Protein AF-A0A2K3MGC7-F1 (afdb_monomer_lite)

pLDDT: mean 85.52, std 10.88, range [39.78, 96.25]

InterPro domains:
  IPR005379 Factor of DNA methylation 1-5/IDN2 , domain XH [PF03469] (112-221)
  IPR045177 Factor of DNA methylation 1-5/IDN2 [PTHR21596] (3-221)

Sequence (221 aa):
MLQKAKEKLHKKIHDLERGLDAKQALELEIEQLRGALQVMNHIGDTDLEEKKKLEAIKMDLKEKEEELKDVEDLQQTLVVQERKTNDELQDARKTLTSWIGLPKGNAIIAVKRMGDIDIKPFEEAAERKLSDDVNMKAATKRKLSYEVKLKAIEWCSQWEEHLKDPSWHPFKIVIDKEGNSKEILDEGDEKLKSLKEELGDEVHDAVATALKEMNEYNPSG

Organism: Trifolium pratense (NCBI:txid57577)

Secondary structure (DSSP, 8-state):
-HHHHHHHHHHHHHHHHHHHHHHHHHHHHHHHHHHHHHHHHH--S--HHHHHHHHHHHHHHHHHHHHHHHHHHHHHHHHHHHHHHHHHHHHHHHHHHHHHTSPP-S-SS----TTPPPSHHHHHHHHHHHHTT----HHHHHHHHHHHHHHHHHHHHHHHHHHH-TT---EEEEE-TTS-EEEEE-TT-HHHHHHHHHH-HHHHHHHHHHHHHHHHT-TT-

Radius of gyration: 34.02 Å; chains: 1; bounding box: 74×41×97 Å

Structure (mmCIF, N/CA/C/O backbone):
data_AF-A0A2K3MGC7-F1
#
_entry.id   AF-A0A2K3MGC7-F1
#
loop_
_atom_site.group_PDB
_atom_site.id
_atom_site.type_symbol
_atom_site.label_atom_id
_atom_site.label_alt_id
_atom_site.label_comp_id
_atom_site.label_asym_id
_atom_site.label_entity_id
_atom_site.label_seq_id
_atom_site.pdbx_PDB_ins_code
_atom_site.Cartn_x
_atom_site.Cartn_y
_atom_site.Cartn_z
_atom_site.occupancy
_atom_site.B_iso_or_equiv
_atom_site.auth_seq_id
_atom_site.auth_comp_id
_atom_site.auth_asym_id
_atom_site.auth_atom_id
_atom_site.pdbx_PDB_model_num
ATOM 1 N N . MET A 1 1 ? -11.726 1.832 -13.887 1.00 57.31 1 MET A N 1
ATOM 2 C CA . MET A 1 1 ? -10.550 2.734 -13.984 1.00 57.31 1 MET A CA 1
ATOM 3 C C . MET A 1 1 ? -9.229 1.993 -13.783 1.00 57.31 1 MET A C 1
ATOM 5 O O . MET A 1 1 ? -8.340 2.186 -14.600 1.00 57.31 1 MET A O 1
ATOM 9 N N . LEU A 1 2 ? -9.124 1.095 -12.795 1.00 66.50 2 LEU A N 1
ATOM 10 C CA . LEU A 1 2 ? -7.938 0.254 -12.545 1.00 66.50 2 LEU A CA 1
ATOM 11 C C . LEU A 1 2 ? -7.447 -0.549 -13.765 1.00 66.50 2 LEU A C 1
ATOM 13 O O . LEU A 1 2 ? -6.264 -0.495 -14.083 1.00 66.50 2 LEU A O 1
ATOM 17 N N . GLN A 1 3 ? -8.347 -1.203 -14.508 1.00 68.94 3 GLN A N 1
ATOM 18 C CA . GLN A 1 3 ? -7.966 -2.014 -15.676 1.00 68.94 3 GLN A CA 1
ATOM 19 C C . GLN A 1 3 ? -7.263 -1.199 -16.777 1.00 68.94 3 GLN A C 1
ATOM 21 O O . GLN A 1 3 ? -6.205 -1.586 -17.263 1.00 68.94 3 GLN A O 1
ATOM 26 N N . LYS A 1 4 ? -7.790 -0.007 -17.094 1.00 81.88 4 LYS A N 1
ATOM 27 C CA . LYS A 1 4 ? -7.187 0.908 -18.079 1.00 81.88 4 LYS A CA 1
ATOM 28 C C . LYS A 1 4 ? -5.817 1.433 -17.631 1.00 81.88 4 LYS A C 1
ATOM 30 O O . LYS A 1 4 ? -4.937 1.642 -18.460 1.00 81.88 4 LYS A O 1
ATOM 35 N N . ALA A 1 5 ? -5.630 1.666 -16.330 1.00 81.31 5 ALA A N 1
ATOM 36 C CA . ALA A 1 5 ? -4.340 2.086 -15.785 1.00 81.31 5 ALA A CA 1
ATOM 37 C C . ALA A 1 5 ? -3.301 0.953 -15.858 1.00 81.31 5 ALA A C 1
ATOM 39 O O . ALA A 1 5 ? -2.167 1.195 -16.268 1.00 81.31 5 ALA A O 1
ATOM 40 N N . LYS A 1 6 ? -3.709 -0.284 -15.544 1.00 82.62 6 LYS A N 1
ATOM 41 C CA . LYS A 1 6 ? -2.872 -1.487 -15.650 1.00 82.62 6 LYS A CA 1
ATOM 42 C C . LYS A 1 6 ? -2.398 -1.730 -17.085 1.00 82.62 6 LYS A C 1
ATOM 44 O O . LYS A 1 6 ? -1.209 -1.909 -17.316 1.00 82.62 6 LYS A O 1
ATOM 49 N N . GLU A 1 7 ? -3.304 -1.650 -18.057 1.00 89.94 7 GLU A N 1
ATOM 50 C CA . GLU A 1 7 ? -2.970 -1.774 -19.484 1.00 89.94 7 GLU A CA 1
ATOM 51 C C . GLU A 1 7 ? -1.973 -0.701 -19.944 1.00 89.94 7 GLU A C 1
ATOM 53 O O . GLU A 1 7 ? -1.023 -0.999 -20.668 1.00 89.94 7 GLU A O 1
ATOM 58 N N . LYS A 1 8 ? -2.140 0.546 -19.481 1.00 93.44 8 LYS A N 1
ATOM 59 C CA . LYS A 1 8 ? -1.212 1.642 -19.793 1.00 93.44 8 LYS A CA 1
ATOM 60 C C . LYS A 1 8 ? 0.191 1.388 -19.231 1.00 93.44 8 LYS A C 1
ATOM 62 O O . LYS A 1 8 ? 1.171 1.699 -19.904 1.00 93.44 8 LYS A O 1
ATOM 67 N N . LEU A 1 9 ? 0.287 0.829 -18.023 1.00 88.12 9 LEU A N 1
ATOM 68 C CA . LEU A 1 9 ? 1.564 0.454 -17.412 1.00 88.12 9 LEU A CA 1
ATOM 69 C C . LEU A 1 9 ? 2.233 -0.692 -18.167 1.00 88.12 9 LEU A C 1
ATOM 71 O O . LEU A 1 9 ? 3.403 -0.568 -18.503 1.00 88.12 9 LEU A O 1
ATOM 75 N N . HIS A 1 10 ? 1.496 -1.751 -18.512 1.00 88.56 10 HIS A N 1
ATOM 76 C CA . HIS A 1 10 ? 2.042 -2.857 -19.304 1.00 88.56 10 HIS A CA 1
ATOM 77 C C . HIS A 1 10 ? 2.575 -2.393 -20.658 1.00 88.56 10 HIS A C 1
ATOM 79 O O . HIS A 1 10 ? 3.670 -2.782 -21.051 1.00 88.56 10 HIS A O 1
ATOM 85 N N . LYS A 1 11 ? 1.842 -1.513 -21.351 1.00 94.19 11 LYS A N 1
ATOM 86 C CA . LYS A 1 11 ? 2.328 -0.931 -22.604 1.00 94.19 11 LYS A CA 1
ATOM 87 C C . LYS A 1 11 ? 3.645 -0.180 -22.394 1.00 94.19 11 LYS A C 1
ATOM 89 O O . LYS A 1 11 ? 4.574 -0.355 -23.169 1.00 94.19 11 LYS A O 1
ATOM 94 N N . LYS A 1 12 ? 3.737 0.608 -21.319 1.00 91.88 12 LYS A N 1
ATOM 95 C CA . LYS A 1 12 ? 4.952 1.357 -20.990 1.00 91.88 12 LYS A CA 1
ATOM 96 C C . LYS A 1 12 ? 6.124 0.443 -20.618 1.00 91.88 12 LYS A C 1
ATOM 98 O O . LYS A 1 12 ? 7.239 0.749 -21.009 1.00 91.88 12 LYS A O 1
ATOM 103 N N . ILE A 1 13 ? 5.878 -0.665 -19.916 1.00 89.19 13 ILE A N 1
ATOM 104 C CA . ILE A 1 13 ? 6.893 -1.695 -19.637 1.00 89.19 13 ILE A CA 1
ATOM 105 C C . ILE A 1 13 ? 7.423 -2.263 -20.951 1.00 89.19 13 ILE A C 1
ATOM 107 O O . ILE A 1 13 ? 8.626 -2.253 -21.171 1.00 89.19 13 ILE A O 1
ATOM 111 N N . HIS A 1 14 ? 6.528 -2.655 -21.855 1.00 92.62 14 HIS A N 1
ATOM 112 C CA . HIS A 1 14 ? 6.933 -3.227 -23.132 1.00 92.62 14 HIS A CA 1
ATOM 113 C C . HIS A 1 14 ? 7.720 -2.239 -24.014 1.00 92.62 14 HIS A C 1
ATOM 115 O O . HIS A 1 14 ? 8.691 -2.611 -24.671 1.00 92.62 14 HIS A O 1
ATOM 121 N N . ASP A 1 15 ? 7.332 -0.961 -24.014 1.00 91.38 15 ASP A N 1
ATOM 122 C CA . ASP A 1 15 ? 8.072 0.082 -24.730 1.00 91.38 15 ASP A CA 1
ATOM 123 C C . ASP A 1 15 ? 9.473 0.310 -24.118 1.00 91.38 15 ASP A C 1
ATOM 125 O O . ASP A 1 15 ? 10.430 0.548 -24.854 1.00 91.38 15 ASP A O 1
ATOM 129 N N . LEU A 1 16 ? 9.613 0.199 -22.790 1.00 86.50 16 LEU A N 1
ATOM 130 C CA . LEU A 1 16 ? 10.903 0.293 -22.096 1.00 86.50 16 LEU A CA 1
ATOM 131 C C . LEU A 1 16 ? 11.804 -0.916 -22.371 1.00 86.50 16 LEU A C 1
ATOM 133 O O . LEU A 1 16 ? 12.994 -0.725 -22.600 1.00 86.50 16 LEU A O 1
ATOM 137 N N . GLU A 1 17 ? 11.250 -2.130 -22.389 1.00 89.31 17 GLU A N 1
ATOM 138 C CA . GLU A 1 17 ? 11.975 -3.354 -22.769 1.00 89.31 17 GLU A CA 1
ATOM 139 C C . GLU A 1 17 ? 12.565 -3.218 -24.176 1.00 89.31 17 GLU A C 1
ATOM 141 O O . GLU A 1 17 ? 13.760 -3.413 -24.368 1.00 89.31 17 GLU A O 1
ATOM 146 N N . ARG A 1 18 ? 11.764 -2.751 -25.143 1.00 92.38 18 ARG A N 1
ATOM 147 C CA . ARG A 1 18 ? 12.247 -2.502 -26.510 1.00 92.38 18 ARG A CA 1
ATOM 148 C C . ARG A 1 18 ? 13.361 -1.451 -26.559 1.00 92.38 18 ARG A C 1
ATOM 150 O O . ARG A 1 18 ? 14.280 -1.565 -27.364 1.00 92.38 18 ARG A O 1
ATOM 157 N N . GLY A 1 19 ? 13.268 -0.410 -25.730 1.00 88.31 19 GLY A N 1
ATOM 158 C CA . GLY A 1 19 ? 14.316 0.604 -25.610 1.00 88.31 19 GLY A CA 1
ATOM 159 C C . GLY A 1 19 ? 15.616 0.044 -25.028 1.00 88.31 19 GLY A C 1
ATOM 160 O O . GLY A 1 19 ? 16.696 0.412 -25.485 1.00 88.31 19 GLY A O 1
ATOM 161 N N . LEU A 1 20 ? 15.518 -0.876 -24.064 1.00 88.38 20 LEU A N 1
ATOM 162 C CA . LEU A 1 20 ? 16.672 -1.572 -23.496 1.00 88.38 20 LEU A CA 1
ATOM 163 C C . LEU A 1 20 ? 17.359 -2.453 -24.544 1.00 88.38 20 LEU A C 1
ATOM 165 O O . LEU A 1 20 ? 18.578 -2.376 -24.685 1.00 88.38 20 LEU A O 1
ATOM 169 N N . ASP A 1 21 ? 16.584 -3.219 -25.313 1.00 92.75 21 ASP A N 1
ATOM 170 C CA . ASP A 1 21 ? 17.112 -4.048 -26.403 1.00 92.75 21 ASP A CA 1
ATOM 171 C C . ASP A 1 21 ? 17.848 -3.189 -27.447 1.00 92.75 21 ASP A C 1
ATOM 173 O O . ASP A 1 21 ? 18.928 -3.549 -27.916 1.00 92.75 21 ASP A O 1
ATOM 177 N N . ALA A 1 22 ? 17.296 -2.016 -27.784 1.00 91.44 22 ALA A N 1
ATOM 178 C CA . ALA A 1 22 ? 17.926 -1.075 -28.708 1.00 91.44 22 ALA A CA 1
ATOM 179 C C . ALA A 1 22 ? 19.251 -0.512 -28.162 1.00 91.44 22 ALA A C 1
ATOM 181 O O . ALA A 1 22 ? 20.226 -0.428 -28.907 1.00 91.44 22 ALA A O 1
ATOM 182 N N . LYS A 1 23 ? 19.314 -0.178 -26.864 1.00 89.31 23 LYS A N 1
ATOM 183 C CA . LYS A 1 23 ? 20.561 0.251 -26.209 1.00 89.31 23 LYS A CA 1
ATOM 184 C C . LYS A 1 23 ? 21.625 -0.850 -26.272 1.00 89.31 23 LYS A C 1
ATOM 186 O O . LYS A 1 23 ? 22.758 -0.577 -26.652 1.00 89.31 23 LYS A O 1
ATOM 191 N N . GLN A 1 24 ? 21.257 -2.091 -25.954 1.00 91.56 24 GLN A N 1
ATOM 192 C CA . GLN A 1 24 ? 22.177 -3.233 -26.011 1.00 91.56 24 GLN A CA 1
ATOM 193 C C . GLN A 1 24 ? 22.689 -3.493 -27.435 1.00 91.56 24 GLN A C 1
ATOM 195 O O . GLN A 1 24 ? 23.860 -3.816 -27.623 1.00 91.56 24 GLN A O 1
ATOM 200 N N . ALA A 1 25 ? 21.837 -3.326 -28.451 1.00 93.56 25 ALA A N 1
ATOM 201 C CA . ALA A 1 25 ? 22.254 -3.435 -29.846 1.00 93.56 25 ALA A CA 1
ATOM 202 C C . ALA A 1 25 ? 23.292 -2.363 -30.226 1.00 93.56 25 ALA A C 1
ATOM 204 O O . ALA A 1 25 ? 24.278 -2.688 -30.886 1.00 93.56 25 ALA A O 1
ATOM 205 N N . LEU A 1 26 ? 23.104 -1.120 -29.767 1.00 91.25 26 LEU A N 1
ATOM 206 C CA . LEU A 1 26 ? 24.056 -0.027 -29.985 1.00 91.25 26 LEU A CA 1
ATOM 207 C C . LEU A 1 26 ? 25.407 -0.300 -29.301 1.00 91.25 26 LEU A C 1
ATOM 209 O O . LEU A 1 26 ? 26.454 -0.129 -29.921 1.00 91.25 26 LEU A O 1
ATOM 213 N N . GLU A 1 27 ? 25.396 -0.785 -28.054 1.00 90.06 27 GLU A N 1
ATOM 214 C CA . GLU A 1 27 ? 26.613 -1.185 -27.326 1.00 90.06 27 GLU A CA 1
ATOM 215 C C . GLU A 1 27 ? 27.394 -2.282 -28.070 1.00 90.06 27 GLU A C 1
ATOM 217 O O . GLU A 1 27 ? 28.616 -2.196 -28.213 1.00 90.06 27 GLU A O 1
ATOM 222 N N . LEU A 1 28 ? 26.691 -3.295 -28.589 1.00 94.62 28 LEU A N 1
ATOM 223 C CA . LEU A 1 28 ? 27.300 -4.358 -29.393 1.00 94.62 28 LEU A CA 1
ATOM 224 C C . LEU A 1 28 ? 27.911 -3.819 -30.690 1.00 94.62 28 LEU A C 1
ATOM 226 O O . LEU A 1 28 ? 28.988 -4.263 -31.088 1.00 94.62 28 LEU A O 1
ATOM 230 N N . GLU A 1 29 ? 27.243 -2.880 -31.355 1.00 91.56 29 GLU A N 1
ATOM 231 C CA . GLU A 1 29 ? 27.731 -2.285 -32.597 1.00 91.56 29 GLU A CA 1
ATOM 232 C C . GLU A 1 29 ? 28.987 -1.430 -32.375 1.00 91.56 29 GLU A C 1
ATOM 234 O O . GLU A 1 29 ? 29.950 -1.542 -33.135 1.00 91.56 29 GLU A O 1
ATOM 239 N N . ILE A 1 30 ? 29.030 -0.651 -31.290 1.00 90.69 30 ILE A N 1
ATOM 240 C CA . ILE A 1 30 ? 30.224 0.099 -30.869 1.00 90.69 30 ILE A CA 1
ATOM 241 C C . ILE A 1 30 ? 31.406 -0.854 -30.644 1.00 90.69 30 ILE A C 1
ATOM 243 O O . ILE A 1 30 ? 32.503 -0.606 -31.148 1.00 90.69 30 ILE A O 1
ATOM 247 N N . GLU A 1 31 ? 31.198 -1.977 -29.950 1.00 92.50 31 GLU A N 1
ATOM 248 C CA . GLU A 1 31 ? 32.253 -2.977 -29.737 1.00 92.50 31 GLU A CA 1
ATOM 249 C C . GLU A 1 31 ? 32.709 -3.653 -31.041 1.00 92.50 31 GLU A C 1
ATOM 251 O O . GLU A 1 31 ? 33.907 -3.872 -31.246 1.00 92.50 31 GLU A O 1
ATOM 256 N N . GLN A 1 32 ? 31.792 -3.920 -31.976 1.00 91.75 32 GLN A N 1
ATOM 257 C CA . GLN A 1 32 ? 32.149 -4.425 -33.306 1.00 91.75 32 GLN A CA 1
ATOM 258 C C . GLN A 1 32 ? 33.005 -3.423 -34.092 1.00 91.75 32 GLN A C 1
ATOM 260 O O . GLN A 1 32 ? 34.021 -3.814 -34.675 1.00 91.75 32 GLN A O 1
ATOM 265 N N . LEU A 1 33 ? 32.640 -2.136 -34.082 1.00 89.62 33 LEU A N 1
ATOM 266 C CA . LEU A 1 33 ? 33.397 -1.070 -34.744 1.00 89.62 33 LEU A CA 1
ATOM 267 C C . LEU A 1 33 ? 34.782 -0.877 -34.109 1.00 89.62 33 LEU A C 1
ATOM 269 O O . LEU A 1 33 ? 35.772 -0.750 -34.835 1.00 89.62 33 LEU A O 1
ATOM 273 N N . ARG A 1 34 ? 34.890 -0.940 -32.773 1.00 89.00 34 ARG A N 1
ATOM 274 C CA . ARG A 1 34 ? 36.178 -0.932 -32.052 1.00 89.00 34 ARG A CA 1
ATOM 275 C C . ARG A 1 34 ? 37.071 -2.097 -32.472 1.00 89.00 34 ARG A C 1
ATOM 277 O O . ARG A 1 34 ? 38.248 -1.887 -32.775 1.00 89.00 34 ARG A O 1
ATOM 284 N N . GLY A 1 35 ? 36.515 -3.306 -32.551 1.00 89.00 35 GLY A N 1
ATOM 285 C CA . GLY A 1 35 ? 37.233 -4.494 -33.015 1.00 89.00 35 GLY A CA 1
ATOM 286 C C . GLY A 1 35 ? 37.708 -4.371 -34.467 1.00 89.00 35 GLY A C 1
ATOM 287 O O . GLY A 1 35 ? 38.875 -4.636 -34.764 1.00 89.00 35 GLY A O 1
ATOM 288 N N . ALA A 1 36 ? 36.838 -3.908 -35.372 1.00 86.56 36 ALA A N 1
ATOM 289 C CA . ALA A 1 36 ? 37.176 -3.687 -36.779 1.00 86.56 36 ALA A CA 1
ATOM 290 C C . ALA A 1 36 ? 38.302 -2.652 -36.947 1.00 86.56 36 ALA A C 1
ATOM 292 O O . ALA A 1 36 ? 39.257 -2.884 -37.693 1.00 86.56 36 ALA A O 1
ATOM 293 N N . LEU A 1 37 ? 38.233 -1.545 -36.200 1.00 84.31 37 LEU A N 1
ATOM 294 C CA . LEU A 1 37 ? 39.274 -0.522 -36.164 1.00 84.31 37 LEU A CA 1
ATOM 295 C C . LEU A 1 37 ? 40.618 -1.097 -35.682 1.00 84.31 37 LEU A C 1
ATOM 297 O O . LEU A 1 37 ? 41.666 -0.814 -36.267 1.00 84.31 37 LEU A O 1
ATOM 301 N N . GLN A 1 38 ? 40.607 -1.921 -34.631 1.00 86.00 38 GLN A N 1
ATOM 302 C CA . GLN A 1 38 ? 41.815 -2.531 -34.073 1.00 86.00 38 GLN A CA 1
ATOM 303 C C . GLN A 1 38 ? 42.502 -3.480 -35.067 1.00 86.00 38 GLN A C 1
ATOM 305 O O . GLN A 1 38 ? 43.726 -3.432 -35.203 1.00 86.00 38 GLN A O 1
ATOM 310 N N . VAL A 1 39 ? 41.728 -4.301 -35.787 1.00 85.00 39 VAL A N 1
ATOM 311 C CA . VAL A 1 39 ? 42.245 -5.196 -36.836 1.00 85.00 39 VAL A CA 1
ATOM 312 C C . VAL A 1 39 ? 42.859 -4.389 -37.979 1.00 85.00 39 VAL A C 1
ATOM 314 O O . VAL A 1 39 ? 43.984 -4.668 -38.391 1.00 85.00 39 VAL A O 1
ATOM 317 N N . MET A 1 40 ? 42.159 -3.357 -38.455 1.00 76.88 40 MET A N 1
ATOM 318 C CA . MET A 1 40 ? 42.607 -2.535 -39.581 1.00 76.88 40 MET A CA 1
ATOM 319 C C . MET A 1 40 ? 43.895 -1.755 -39.266 1.00 76.88 40 MET A C 1
ATOM 321 O O . MET A 1 40 ? 44.754 -1.622 -40.130 1.00 76.88 40 MET A O 1
ATOM 325 N N . ASN A 1 41 ? 44.087 -1.324 -38.014 1.00 76.56 41 ASN A N 1
ATOM 326 C CA . ASN A 1 41 ? 45.328 -0.685 -37.556 1.00 76.56 41 ASN A CA 1
ATOM 327 C C . ASN A 1 41 ? 46.552 -1.626 -37.548 1.00 76.56 41 ASN A C 1
ATOM 329 O O . ASN A 1 41 ? 47.683 -1.142 -37.555 1.00 76.56 41 ASN A O 1
ATOM 333 N N . HIS A 1 42 ? 46.360 -2.950 -37.500 1.00 76.50 42 HIS A N 1
ATOM 334 C CA . HIS A 1 42 ? 47.456 -3.931 -37.502 1.00 76.50 42 HIS A CA 1
ATOM 335 C C . HIS A 1 42 ? 47.939 -4.306 -38.914 1.00 76.50 42 HIS A C 1
ATOM 337 O O . HIS A 1 42 ? 49.026 -4.864 -39.067 1.00 76.50 42 HIS A O 1
ATOM 343 N N . ILE A 1 43 ? 47.156 -3.997 -39.951 1.00 70.94 43 ILE A N 1
ATOM 344 C CA . ILE A 1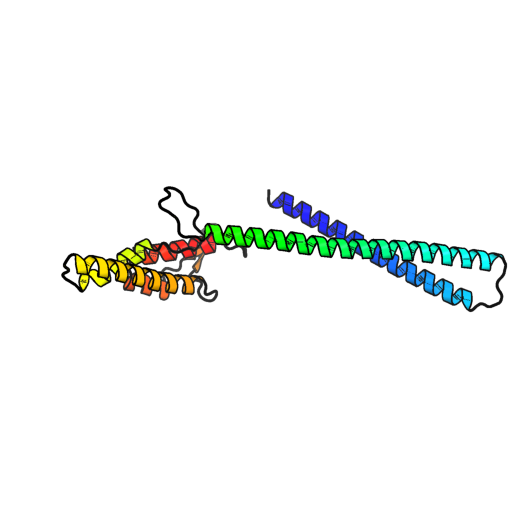 43 ? 47.482 -4.282 -41.353 1.00 70.94 43 ILE A CA 1
ATOM 345 C C . ILE A 1 43 ? 48.267 -3.074 -41.896 1.00 70.94 43 ILE A C 1
ATOM 347 O O . ILE A 1 43 ? 47.717 -2.145 -42.477 1.00 70.94 43 ILE A O 1
ATOM 351 N N . GLY A 1 44 ? 49.570 -3.043 -41.604 1.00 55.69 44 GLY A N 1
ATOM 352 C CA . GLY A 1 44 ? 50.454 -1.877 -41.748 1.00 55.69 44 GLY A CA 1
ATOM 353 C C . GLY A 1 44 ? 50.826 -1.410 -43.165 1.00 55.69 44 GLY A C 1
ATOM 354 O O . GLY A 1 44 ? 51.752 -0.611 -43.273 1.00 55.69 44 GLY A O 1
ATOM 355 N N . ASP A 1 45 ? 50.152 -1.858 -44.229 1.00 62.34 45 ASP A N 1
ATOM 356 C CA . ASP A 1 45 ? 50.401 -1.379 -45.601 1.00 62.34 45 ASP A CA 1
ATOM 357 C C . ASP A 1 45 ? 49.065 -1.084 -46.298 1.00 62.34 45 ASP A C 1
ATOM 359 O O . ASP A 1 45 ? 48.427 -1.959 -46.875 1.00 62.34 45 ASP A O 1
ATOM 363 N N . THR A 1 46 ? 48.581 0.144 -46.102 1.00 58.72 46 THR A N 1
ATOM 364 C CA . THR A 1 46 ? 47.180 0.521 -46.329 1.00 58.72 46 THR A CA 1
ATOM 365 C C . THR A 1 46 ? 47.024 1.325 -47.619 1.00 58.72 46 THR A C 1
ATOM 367 O O . THR A 1 46 ? 47.540 2.450 -47.723 1.00 58.72 46 THR A O 1
ATOM 370 N N . ASP A 1 47 ? 46.263 0.791 -48.575 1.00 74.75 47 ASP A N 1
ATOM 371 C CA . ASP A 1 47 ? 45.915 1.479 -49.824 1.00 74.75 47 ASP A CA 1
ATOM 372 C C . ASP A 1 47 ? 45.066 2.743 -49.548 1.00 74.75 47 ASP A C 1
ATOM 374 O O . ASP A 1 47 ? 44.420 2.879 -48.502 1.00 74.75 47 ASP A O 1
ATOM 378 N N . LEU A 1 48 ? 45.030 3.710 -50.478 1.00 75.81 48 LEU A N 1
ATOM 379 C CA . LEU A 1 48 ? 44.285 4.975 -50.286 1.00 75.81 48 LEU A CA 1
ATOM 380 C C . LEU A 1 48 ? 42.793 4.739 -49.968 1.00 75.81 48 LEU A C 1
ATOM 382 O O . LEU A 1 48 ? 42.164 5.521 -49.252 1.00 75.81 48 LEU A O 1
ATOM 386 N N . GLU A 1 49 ? 42.226 3.661 -50.502 1.00 77.25 49 GLU A N 1
ATOM 387 C CA . GLU A 1 49 ? 40.839 3.253 -50.288 1.00 77.25 49 GLU A CA 1
ATOM 388 C C . GLU A 1 49 ? 40.599 2.674 -48.884 1.00 77.25 49 GLU A C 1
ATOM 390 O O . GLU A 1 49 ? 39.572 2.948 -48.263 1.00 77.25 49 GLU A O 1
ATOM 395 N N . GLU A 1 50 ? 41.572 1.955 -48.331 1.00 74.88 50 GLU A N 1
ATOM 396 C CA . GLU A 1 50 ? 41.514 1.412 -46.973 1.00 74.88 50 GLU A CA 1
ATOM 397 C C . GLU A 1 50 ? 41.668 2.513 -45.913 1.00 74.88 50 GLU A C 1
ATOM 399 O O . GLU A 1 50 ? 40.963 2.494 -44.904 1.00 74.88 50 GLU A O 1
ATOM 404 N N . LYS A 1 51 ? 42.476 3.552 -46.181 1.00 78.94 51 LYS A N 1
ATOM 405 C CA . LYS A 1 51 ? 42.563 4.746 -45.313 1.00 78.94 51 LYS A CA 1
ATOM 406 C C . LYS A 1 51 ? 41.238 5.504 -45.226 1.00 78.94 51 LYS A C 1
ATOM 408 O O . LYS A 1 51 ? 40.865 5.968 -44.153 1.00 78.94 51 LYS A O 1
ATOM 413 N N . LYS A 1 52 ? 40.502 5.613 -46.339 1.00 84.31 52 LYS A N 1
ATOM 414 C CA . LYS A 1 52 ? 39.167 6.238 -46.351 1.00 84.31 52 LYS A CA 1
ATOM 415 C C . LYS A 1 52 ? 38.157 5.438 -45.526 1.00 84.31 52 LYS A C 1
ATOM 417 O O . LYS A 1 52 ? 37.373 6.036 -44.798 1.00 84.31 52 LYS A O 1
ATOM 422 N N . LYS A 1 53 ? 38.192 4.104 -45.617 1.00 83.56 53 LYS A N 1
ATOM 423 C CA . LYS A 1 53 ? 37.342 3.214 -44.805 1.00 83.56 53 LYS A CA 1
ATOM 424 C C . LYS A 1 53 ? 37.668 3.324 -43.315 1.00 83.56 53 LYS A C 1
ATOM 426 O O . LYS A 1 53 ? 36.752 3.391 -42.505 1.00 83.56 53 LYS A O 1
ATOM 431 N N . LEU A 1 54 ? 38.952 3.413 -42.966 1.00 82.69 54 LEU A N 1
ATOM 432 C CA . LEU A 1 54 ? 39.399 3.605 -41.587 1.00 82.69 54 LEU A CA 1
ATOM 433 C C . LEU A 1 54 ? 38.874 4.919 -40.987 1.00 82.69 54 LEU A C 1
ATOM 435 O O . LEU A 1 54 ? 38.346 4.915 -39.879 1.00 82.69 54 LEU A O 1
ATOM 439 N N . GLU A 1 55 ? 38.979 6.034 -41.714 1.00 85.94 55 GLU A N 1
ATOM 440 C CA . GLU A 1 55 ? 38.438 7.320 -41.248 1.00 85.94 55 GLU A CA 1
ATOM 441 C C . GLU A 1 55 ? 36.903 7.313 -41.149 1.00 85.94 55 GLU A C 1
ATOM 443 O O . GLU A 1 55 ? 36.354 7.877 -40.205 1.00 85.94 55 GLU A O 1
ATOM 448 N N . ALA A 1 56 ? 36.205 6.617 -42.055 1.00 89.00 56 ALA A N 1
ATOM 449 C CA . ALA A 1 56 ? 34.754 6.447 -41.960 1.00 89.00 56 ALA A CA 1
ATOM 450 C C . ALA A 1 56 ? 34.340 5.674 -40.693 1.00 89.00 56 ALA A C 1
ATOM 452 O O . ALA A 1 56 ? 33.453 6.126 -39.976 1.00 89.00 56 ALA A O 1
ATOM 453 N N . ILE A 1 57 ? 35.025 4.566 -40.373 1.00 86.44 57 ILE A N 1
ATOM 454 C CA . ILE A 1 57 ? 34.772 3.770 -39.156 1.00 86.44 57 ILE A CA 1
ATOM 455 C C . ILE A 1 57 ? 35.043 4.591 -37.890 1.00 86.44 57 ILE A C 1
ATOM 457 O O . ILE A 1 57 ? 34.277 4.506 -36.937 1.00 86.44 57 ILE A O 1
ATOM 461 N N . LYS A 1 58 ? 36.104 5.412 -37.861 1.00 87.88 58 LYS A N 1
ATOM 462 C CA . LYS A 1 58 ? 36.385 6.299 -36.715 1.00 87.88 58 LYS A CA 1
ATOM 463 C C . LYS A 1 58 ? 35.276 7.317 -36.479 1.00 87.88 58 LYS A C 1
ATOM 465 O O . LYS A 1 58 ? 34.957 7.608 -35.331 1.00 87.88 58 LYS A O 1
ATOM 470 N N . MET A 1 59 ? 34.753 7.899 -37.556 1.00 91.88 59 MET A N 1
ATOM 471 C CA . MET A 1 59 ? 33.711 8.916 -37.468 1.00 91.88 59 MET A CA 1
ATOM 472 C C . MET A 1 59 ? 32.394 8.308 -36.973 1.00 91.88 59 MET A C 1
ATOM 474 O O . MET A 1 59 ? 31.822 8.841 -36.030 1.00 91.88 59 MET A O 1
ATOM 478 N N . ASP A 1 60 ? 31.987 7.165 -37.536 1.00 90.56 60 ASP A N 1
ATOM 479 C CA . ASP A 1 60 ? 30.783 6.423 -37.125 1.00 90.56 60 ASP A CA 1
ATOM 480 C C . ASP A 1 60 ? 30.890 5.919 -35.677 1.00 90.56 60 ASP A C 1
ATOM 482 O O . ASP A 1 60 ? 29.970 6.076 -34.879 1.00 90.56 60 ASP A O 1
ATOM 486 N N . LEU A 1 61 ? 32.062 5.400 -35.286 1.00 90.19 61 LEU A N 1
ATOM 487 C CA . LEU A 1 61 ? 32.322 4.996 -33.904 1.00 90.19 61 LEU A CA 1
ATOM 488 C C . LEU A 1 61 ? 32.153 6.171 -32.935 1.00 90.19 61 LEU A C 1
ATOM 490 O O . LEU A 1 61 ? 31.517 6.023 -31.896 1.00 90.19 61 LEU A O 1
ATOM 494 N N . LYS A 1 62 ? 32.707 7.338 -33.277 1.00 93.69 62 LYS A N 1
ATOM 495 C CA . LYS A 1 62 ? 32.606 8.532 -32.437 1.00 93.69 62 LYS A CA 1
ATOM 496 C C . LYS A 1 62 ? 31.158 9.010 -32.300 1.00 93.69 62 LYS A C 1
ATOM 498 O O . LYS A 1 62 ? 30.751 9.358 -31.198 1.00 93.69 62 LYS A O 1
ATOM 503 N N . GLU A 1 63 ? 30.401 9.024 -33.395 1.00 95.12 63 GLU A N 1
ATOM 504 C CA . GLU A 1 63 ? 28.981 9.400 -33.394 1.00 95.12 63 GLU A CA 1
ATOM 505 C C . GLU A 1 63 ? 28.173 8.481 -32.467 1.00 95.12 63 GLU A C 1
ATOM 507 O O . GLU A 1 63 ? 27.488 8.963 -31.569 1.00 95.12 63 GLU A O 1
ATOM 512 N N . LYS A 1 64 ? 28.348 7.159 -32.579 1.00 91.62 64 LYS A N 1
ATOM 513 C CA . LYS A 1 64 ? 27.639 6.188 -31.728 1.00 91.62 64 LYS A CA 1
ATOM 514 C C . LYS A 1 64 ? 28.063 6.230 -30.264 1.00 91.62 64 LYS A C 1
ATOM 516 O O . LYS A 1 64 ? 27.230 6.045 -29.381 1.00 91.62 64 LYS A O 1
ATOM 521 N N . GLU A 1 65 ? 29.341 6.479 -29.981 1.00 91.06 65 GLU A N 1
ATOM 522 C CA . GLU A 1 65 ? 29.824 6.685 -28.609 1.00 91.06 65 GLU A CA 1
ATOM 523 C C . GLU A 1 65 ? 29.220 7.948 -27.970 1.00 91.06 65 GLU A C 1
ATOM 525 O O . GLU A 1 65 ? 28.893 7.929 -26.781 1.00 91.06 65 GLU A O 1
ATOM 530 N N . GLU A 1 66 ? 29.045 9.027 -28.742 1.00 95.31 66 GLU A N 1
ATOM 531 C CA . GLU A 1 66 ? 28.343 10.237 -28.294 1.00 95.31 66 GLU A CA 1
ATOM 532 C C . GLU A 1 66 ? 26.845 9.959 -28.061 1.00 95.31 66 GLU A C 1
ATOM 534 O O . GLU A 1 66 ? 26.332 10.295 -26.993 1.00 95.31 66 GLU A O 1
ATOM 539 N N . GLU A 1 67 ? 26.166 9.258 -28.976 1.00 93.69 67 GLU A N 1
ATOM 540 C CA . GLU A 1 67 ? 24.757 8.861 -28.810 1.00 93.69 67 GLU A CA 1
ATOM 541 C C . GLU A 1 67 ? 24.529 7.984 -27.571 1.00 93.69 67 GLU A C 1
ATOM 543 O O . GLU A 1 67 ? 23.597 8.221 -26.796 1.00 93.69 67 GLU A O 1
ATOM 548 N N . LEU A 1 68 ? 25.383 6.977 -27.352 1.00 92.25 68 LEU A N 1
ATOM 549 C CA . LEU A 1 68 ? 25.289 6.104 -26.183 1.00 92.25 68 LEU A CA 1
ATOM 550 C C . LEU A 1 68 ? 25.438 6.913 -24.891 1.00 92.25 68 LEU A C 1
ATOM 552 O O . LEU A 1 68 ? 24.658 6.731 -23.954 1.00 92.25 68 LEU A O 1
ATOM 556 N N . LYS A 1 69 ? 26.401 7.838 -24.856 1.00 95.06 69 LYS A N 1
ATOM 557 C CA . LYS A 1 69 ? 26.630 8.706 -23.702 1.00 95.06 69 LYS A CA 1
ATOM 558 C C . LYS A 1 69 ? 25.425 9.601 -23.408 1.00 95.06 69 LYS A C 1
ATOM 560 O O . LYS A 1 69 ? 25.018 9.700 -22.253 1.00 95.06 69 LYS A O 1
ATOM 565 N N . ASP A 1 70 ? 24.826 10.207 -24.429 1.00 93.31 70 ASP A N 1
ATOM 566 C CA . ASP A 1 70 ? 23.636 11.048 -24.264 1.00 93.31 70 ASP A CA 1
ATOM 567 C C . ASP A 1 70 ? 22.451 10.250 -23.688 1.00 93.31 70 ASP A C 1
ATOM 569 O O . ASP A 1 70 ? 21.724 10.732 -22.810 1.00 93.31 70 ASP A O 1
ATOM 573 N N . VAL A 1 71 ? 22.275 8.997 -24.132 1.00 89.75 71 VAL A N 1
ATOM 574 C CA . VAL A 1 71 ? 21.260 8.080 -23.587 1.00 89.75 71 VAL A CA 1
ATOM 575 C C . VAL A 1 71 ? 21.536 7.752 -22.116 1.00 89.75 71 VAL A C 1
ATOM 577 O O . VAL A 1 71 ? 20.606 7.734 -21.305 1.00 89.75 71 VAL A O 1
ATOM 580 N N . GLU A 1 72 ? 22.793 7.515 -21.744 1.00 90.81 72 GLU A N 1
ATOM 581 C CA . GLU A 1 72 ? 23.193 7.232 -20.362 1.00 90.81 72 GLU A CA 1
ATOM 582 C C . GLU A 1 72 ? 23.009 8.432 -19.428 1.00 90.81 72 GLU A C 1
ATOM 584 O O . GLU A 1 72 ? 22.458 8.283 -18.331 1.00 90.81 72 GLU A O 1
ATOM 589 N N . ASP A 1 73 ? 23.389 9.628 -19.876 1.00 94.88 73 ASP A N 1
ATOM 590 C CA . ASP A 1 73 ? 23.219 10.873 -19.124 1.00 94.88 73 ASP A CA 1
ATOM 591 C C . ASP A 1 73 ? 21.728 11.185 -18.899 1.00 94.88 73 ASP A C 1
ATOM 593 O O . ASP A 1 73 ? 21.305 11.562 -17.792 1.00 94.88 73 ASP A O 1
ATOM 597 N N . LEU A 1 74 ? 20.894 10.958 -19.921 1.00 91.06 74 LEU A N 1
ATOM 598 C CA . LEU A 1 74 ? 19.444 11.078 -19.802 1.00 91.06 74 LEU A CA 1
ATOM 599 C C . LEU A 1 74 ? 18.875 10.044 -18.823 1.00 91.06 74 LEU A C 1
ATOM 601 O O . LEU A 1 74 ? 18.070 10.399 -17.957 1.00 91.06 74 LEU A O 1
ATOM 605 N N . GLN A 1 75 ? 19.302 8.782 -18.917 1.00 90.56 75 GLN A N 1
ATOM 606 C CA . GLN A 1 75 ? 18.871 7.719 -18.009 1.00 90.56 75 GLN A CA 1
ATOM 607 C C . GLN A 1 75 ? 19.196 8.073 -16.553 1.00 90.56 75 GLN A C 1
ATOM 609 O O . GLN A 1 75 ? 18.323 7.983 -15.686 1.00 90.56 75 GLN A O 1
ATOM 614 N N . GLN A 1 76 ? 20.418 8.530 -16.277 1.00 94.69 76 GLN A N 1
ATOM 615 C CA . GLN A 1 76 ? 20.827 8.934 -14.935 1.00 94.69 76 GLN A CA 1
ATOM 616 C C . GLN A 1 76 ? 19.987 10.109 -14.414 1.00 94.69 76 GLN A C 1
ATOM 618 O O . GLN A 1 76 ? 19.542 10.102 -13.262 1.00 94.69 76 GLN A O 1
ATOM 623 N N . THR A 1 77 ? 19.712 11.096 -15.269 1.00 95.19 77 THR A N 1
ATOM 624 C CA . THR A 1 77 ? 18.853 12.239 -14.931 1.00 95.19 77 THR A CA 1
ATOM 625 C C . THR A 1 77 ? 17.437 11.794 -14.563 1.00 95.19 77 THR A C 1
ATOM 627 O O . THR A 1 77 ? 16.897 12.227 -13.540 1.00 95.19 77 THR A O 1
ATOM 630 N N . LEU A 1 78 ? 16.848 10.895 -15.355 1.00 92.69 78 LEU A N 1
ATOM 631 C CA . LEU A 1 78 ? 15.511 10.355 -15.106 1.00 92.69 78 LEU A CA 1
ATOM 632 C C . LEU A 1 78 ? 15.447 9.553 -13.804 1.00 92.69 78 LEU A C 1
ATOM 634 O O . LEU A 1 78 ? 14.495 9.722 -13.046 1.00 92.69 78 LEU A O 1
ATOM 638 N N . VAL A 1 79 ? 16.464 8.741 -13.496 1.00 94.06 79 VAL A N 1
ATOM 639 C CA . VAL A 1 79 ? 16.548 8.003 -12.222 1.00 94.06 79 VAL A CA 1
ATOM 640 C C . VAL A 1 79 ? 16.570 8.961 -11.031 1.00 94.06 79 VAL A C 1
ATOM 642 O O . VAL A 1 79 ? 15.883 8.737 -10.036 1.00 94.06 79 VAL A O 1
ATOM 645 N N . VAL A 1 80 ? 17.332 10.055 -11.119 1.00 96.25 80 VAL A N 1
ATOM 646 C CA . VAL A 1 80 ? 17.376 11.064 -10.051 1.00 96.25 80 VAL A CA 1
ATOM 647 C C . VAL A 1 80 ? 16.024 11.761 -9.886 1.00 96.25 80 VAL A C 1
ATOM 649 O O . VAL A 1 80 ? 15.595 11.997 -8.757 1.00 96.25 80 VAL A O 1
ATOM 652 N N . GLN A 1 81 ? 15.346 12.100 -10.984 1.00 94.94 81 GLN A N 1
ATOM 653 C CA . GLN A 1 81 ? 14.020 12.721 -10.933 1.00 94.94 81 GLN A CA 1
ATOM 654 C C . GLN A 1 81 ? 12.955 11.774 -10.369 1.00 94.94 81 GLN A C 1
ATOM 656 O O . GLN A 1 81 ? 12.166 12.187 -9.520 1.00 94.94 81 GLN A O 1
ATOM 661 N N . GLU A 1 82 ? 12.948 10.512 -10.799 1.00 93.44 82 GLU A N 1
ATOM 662 C CA . GLU A 1 82 ? 12.017 9.492 -10.311 1.00 93.44 82 GLU A CA 1
ATOM 663 C C . GLU A 1 82 ? 12.145 9.336 -8.796 1.00 93.44 82 GLU A C 1
ATOM 665 O O . GLU A 1 82 ? 11.157 9.512 -8.090 1.00 93.44 82 GLU A O 1
ATOM 670 N N . ARG A 1 83 ? 13.370 9.176 -8.283 1.00 94.88 83 ARG A N 1
ATOM 671 C CA . ARG A 1 83 ? 13.613 9.086 -6.838 1.00 94.88 83 ARG A CA 1
ATOM 672 C C . ARG A 1 83 ? 13.073 10.294 -6.078 1.00 94.88 83 ARG A C 1
ATOM 674 O O . ARG A 1 83 ? 12.346 10.115 -5.110 1.00 94.88 83 ARG A O 1
ATOM 681 N N . LYS A 1 84 ? 13.361 11.515 -6.548 1.00 95.62 84 LYS A N 1
ATOM 682 C CA . LYS A 1 84 ? 12.867 12.756 -5.920 1.00 95.62 84 LYS A CA 1
ATOM 683 C C . LYS A 1 84 ? 11.341 12.813 -5.883 1.00 95.62 84 LYS A C 1
ATOM 685 O O . LYS A 1 84 ? 10.757 13.074 -4.839 1.00 95.62 84 LYS A O 1
ATOM 690 N N . THR A 1 85 ? 10.699 12.551 -7.018 1.00 94.50 85 THR A N 1
ATOM 691 C CA . THR A 1 85 ? 9.229 12.577 -7.116 1.00 94.50 85 THR A CA 1
ATOM 692 C C . THR A 1 85 ? 8.570 11.473 -6.295 1.00 94.50 85 THR A C 1
ATOM 694 O O . THR A 1 85 ? 7.524 11.700 -5.687 1.00 94.50 85 THR A O 1
ATOM 697 N N . ASN A 1 86 ? 9.183 10.291 -6.221 1.00 95.06 86 ASN A N 1
ATOM 698 C CA . ASN A 1 86 ? 8.728 9.228 -5.340 1.00 95.06 86 ASN A CA 1
ATOM 699 C C . ASN A 1 86 ? 8.895 9.620 -3.866 1.00 95.06 86 ASN A C 1
ATOM 701 O O . ASN A 1 86 ? 7.966 9.413 -3.094 1.00 95.06 86 ASN A O 1
ATOM 705 N N . ASP A 1 87 ? 10.014 10.233 -3.474 1.00 95.75 87 ASP A N 1
ATOM 706 C CA . ASP A 1 87 ? 10.226 10.710 -2.103 1.00 95.75 87 ASP A CA 1
ATOM 707 C C . ASP A 1 87 ? 9.160 11.740 -1.693 1.00 95.75 87 ASP A C 1
ATOM 709 O O . ASP A 1 87 ? 8.548 11.597 -0.633 1.00 95.75 87 ASP A O 1
ATOM 713 N N . GLU A 1 88 ? 8.859 12.717 -2.557 1.00 95.75 88 GLU A N 1
ATOM 714 C CA . GLU A 1 88 ? 7.778 13.695 -2.352 1.00 95.75 88 GLU A CA 1
ATOM 715 C C . GLU A 1 88 ? 6.406 13.017 -2.206 1.00 95.75 88 GLU A C 1
ATOM 717 O O . GLU A 1 88 ? 5.618 13.361 -1.321 1.00 95.75 88 GLU A O 1
ATOM 722 N N . LEU A 1 89 ? 6.118 12.018 -3.046 1.00 95.94 89 LEU A N 1
ATOM 723 C CA . LEU A 1 89 ? 4.865 11.265 -2.995 1.00 95.94 89 LEU A CA 1
ATOM 724 C C . LEU A 1 89 ? 4.750 10.435 -1.710 1.00 95.94 89 LEU A C 1
ATOM 726 O O . LEU A 1 89 ? 3.679 10.383 -1.098 1.00 95.94 89 LEU A O 1
ATOM 730 N N . GLN A 1 90 ? 5.838 9.788 -1.289 1.00 93.88 90 GLN A N 1
ATOM 731 C CA . GLN A 1 90 ? 5.880 9.035 -0.039 1.00 93.88 90 GLN A CA 1
ATOM 732 C C . GLN A 1 90 ? 5.715 9.959 1.167 1.00 93.88 90 GLN A C 1
ATOM 734 O O . GLN A 1 90 ? 4.987 9.604 2.095 1.00 93.88 90 GLN A O 1
ATOM 739 N N . ASP A 1 91 ? 6.343 11.135 1.159 1.00 94.50 91 ASP A N 1
ATOM 740 C CA . ASP A 1 91 ? 6.201 12.118 2.233 1.00 94.50 91 ASP A CA 1
ATOM 741 C C . ASP A 1 91 ? 4.759 12.630 2.327 1.00 94.50 91 ASP A C 1
ATOM 743 O O . ASP A 1 91 ? 4.121 12.485 3.370 1.00 94.50 91 ASP A O 1
ATOM 747 N N . ALA A 1 92 ? 4.169 13.059 1.206 1.00 93.88 92 ALA A N 1
ATOM 748 C CA . ALA A 1 92 ? 2.769 13.477 1.152 1.00 93.88 92 ALA A CA 1
ATOM 749 C C . ALA A 1 92 ? 1.810 12.380 1.655 1.00 93.88 92 ALA A C 1
ATOM 751 O O . ALA A 1 92 ? 0.879 12.653 2.423 1.00 93.88 92 ALA A O 1
ATOM 752 N N . ARG A 1 93 ? 2.052 11.115 1.279 1.00 89.69 93 ARG A N 1
ATOM 753 C CA . ARG A 1 93 ? 1.274 9.966 1.766 1.00 89.69 93 ARG A CA 1
ATOM 754 C C . ARG A 1 93 ? 1.425 9.774 3.275 1.00 89.69 93 ARG A C 1
ATOM 756 O O . ARG A 1 93 ? 0.422 9.521 3.950 1.00 89.69 93 ARG A O 1
ATOM 763 N N . LYS A 1 94 ? 2.643 9.878 3.815 1.00 90.06 94 LYS A N 1
ATOM 764 C CA . LYS A 1 94 ? 2.905 9.776 5.260 1.00 90.06 94 LYS A CA 1
ATOM 765 C C . LYS A 1 94 ? 2.202 10.893 6.023 1.00 90.06 94 LYS A C 1
ATOM 767 O O . LYS A 1 94 ? 1.524 10.601 7.008 1.00 90.06 94 LYS A O 1
ATOM 772 N N . THR A 1 95 ? 2.287 12.136 5.548 1.00 89.06 95 THR A N 1
ATOM 773 C CA . THR A 1 95 ? 1.603 13.287 6.155 1.00 89.06 95 THR A CA 1
ATOM 774 C C . THR A 1 95 ? 0.092 13.094 6.172 1.00 89.06 95 THR A C 1
ATOM 776 O O . THR A 1 95 ? -0.529 13.252 7.221 1.00 89.06 95 THR A O 1
ATOM 779 N N . LEU A 1 96 ? -0.505 12.689 5.045 1.00 86.94 96 LEU A N 1
ATOM 780 C CA . LEU A 1 96 ? -1.944 12.430 4.961 1.00 86.94 96 LEU A CA 1
ATOM 781 C C . LEU A 1 96 ? -2.373 11.314 5.918 1.00 86.94 96 LEU A C 1
ATOM 783 O O . LEU A 1 96 ? -3.360 11.449 6.637 1.00 86.94 96 LEU A O 1
ATOM 787 N N . THR A 1 97 ? -1.609 10.224 5.951 1.00 82.12 97 THR A N 1
ATOM 788 C CA . THR A 1 97 ? -1.862 9.097 6.851 1.00 82.12 97 THR A CA 1
ATOM 789 C C . THR A 1 97 ? -1.828 9.576 8.302 1.00 82.12 97 THR A C 1
ATOM 791 O O . THR A 1 97 ? -2.790 9.366 9.037 1.00 82.12 97 THR A O 1
ATOM 794 N N . SER A 1 98 ? -0.773 10.291 8.702 1.00 82.31 98 SER A N 1
ATOM 795 C CA . SER A 1 98 ? -0.649 10.891 10.036 1.00 82.31 98 SER A CA 1
ATOM 796 C C . SER A 1 98 ? -1.857 11.766 10.386 1.00 82.31 98 SER A C 1
ATOM 798 O O . SER A 1 98 ? -2.480 11.549 11.421 1.00 82.31 98 SER A O 1
ATOM 800 N N . TRP A 1 99 ? -2.266 12.664 9.483 1.00 81.00 99 TRP A N 1
ATOM 801 C CA . TRP A 1 99 ? -3.417 13.549 9.684 1.00 81.00 99 TRP A CA 1
ATOM 802 C C . TRP A 1 99 ? -4.733 12.787 9.909 1.00 81.00 99 TRP A C 1
ATOM 804 O O . TRP A 1 99 ? -5.479 13.122 10.825 1.00 81.00 99 TRP A O 1
ATOM 814 N N . ILE A 1 100 ? -4.992 11.724 9.138 1.00 78.19 100 ILE A N 1
ATOM 815 C CA . ILE A 1 100 ? -6.181 10.866 9.313 1.00 78.19 100 ILE A CA 1
ATOM 816 C C . ILE A 1 100 ? -6.146 10.109 10.653 1.00 78.19 100 ILE A C 1
ATOM 818 O O . ILE A 1 100 ? -7.195 9.790 11.202 1.00 78.19 100 ILE A O 1
ATOM 822 N N . GLY A 1 101 ? -4.955 9.804 11.178 1.00 67.06 101 GLY A N 1
ATOM 823 C CA . GLY A 1 101 ? -4.783 9.100 12.454 1.00 67.06 101 GLY A CA 1
ATOM 824 C C . GLY A 1 101 ? -4.904 9.982 13.701 1.00 67.06 101 GLY A C 1
ATOM 825 O O . GLY A 1 101 ? -4.800 9.461 14.807 1.00 67.06 101 GLY A O 1
ATOM 826 N N . LEU A 1 102 ? -5.084 11.299 13.557 1.00 67.12 102 LEU A N 1
ATOM 827 C CA . LEU A 1 102 ? -5.224 12.192 14.706 1.00 67.12 102 LEU A CA 1
ATOM 828 C C . LEU A 1 102 ? -6.585 12.006 15.404 1.00 67.12 102 LEU A C 1
ATOM 830 O O . LEU A 1 102 ? -7.583 11.713 14.737 1.00 67.12 102 LEU A O 1
ATOM 834 N N . PRO A 1 103 ? -6.657 12.217 16.736 1.00 59.66 103 PRO A N 1
ATOM 835 C CA . PRO A 1 103 ? -7.898 12.096 17.490 1.00 59.66 103 PRO A CA 1
ATOM 836 C C . PRO A 1 103 ? -8.999 12.963 16.882 1.00 59.66 103 PRO A C 1
ATOM 838 O O . PRO A 1 103 ? -8.844 14.174 16.699 1.00 59.66 103 PRO A O 1
ATOM 841 N N . LYS A 1 104 ? -10.127 12.330 16.570 1.00 63.47 104 LYS A N 1
ATOM 842 C CA . LYS A 1 104 ? -11.289 12.996 15.988 1.00 63.47 104 LYS A CA 1
ATOM 843 C C . LYS A 1 104 ? -11.856 13.966 17.022 1.00 63.47 104 LYS A C 1
ATOM 845 O O . LYS A 1 104 ? -12.175 13.568 18.139 1.00 63.47 104 LYS A O 1
ATOM 850 N N . GLY A 1 105 ? -12.000 15.237 16.650 1.00 60.09 105 GLY A N 1
ATOM 851 C CA . GLY A 1 105 ? -12.836 16.168 17.410 1.00 60.09 105 GLY A CA 1
ATOM 852 C C . GLY A 1 105 ? -14.309 15.732 17.401 1.00 60.09 105 GLY A C 1
ATOM 853 O O . GLY A 1 105 ? -14.665 14.711 16.817 1.00 60.09 105 GLY A O 1
ATOM 854 N N . ASN A 1 106 ? -15.188 16.544 17.990 1.00 62.62 106 ASN A N 1
ATOM 855 C CA . ASN A 1 106 ? -16.634 16.280 18.104 1.00 62.62 106 ASN A CA 1
ATOM 856 C C . ASN A 1 106 ? -17.400 16.413 16.762 1.00 62.62 106 ASN A C 1
ATOM 858 O O . ASN A 1 106 ? -18.466 17.025 16.706 1.00 62.62 106 ASN A O 1
ATOM 862 N N . ALA A 1 107 ? -16.842 15.915 15.658 1.00 72.00 107 ALA A N 1
ATOM 863 C CA . ALA A 1 107 ? -17.452 15.965 14.337 1.00 72.00 107 ALA A CA 1
ATOM 864 C C . ALA A 1 107 ? -18.503 14.855 14.172 1.00 72.00 107 ALA A C 1
ATOM 866 O O . ALA A 1 107 ? -18.294 13.719 14.589 1.00 72.00 107 ALA A O 1
ATOM 867 N N . ILE A 1 108 ? -19.623 15.181 13.517 1.00 74.75 108 ILE A N 1
ATOM 868 C CA . ILE A 1 108 ? -20.720 14.236 13.228 1.00 74.75 108 ILE A CA 1
ATOM 869 C C . ILE A 1 108 ? -20.293 13.187 12.185 1.00 74.75 108 ILE A C 1
ATOM 871 O O . ILE A 1 108 ? -20.757 12.052 12.216 1.00 74.75 108 ILE A O 1
ATOM 875 N N . ILE A 1 109 ? -19.395 13.559 11.267 1.00 77.62 109 ILE A N 1
ATOM 876 C CA . ILE A 1 109 ? -18.830 12.688 10.230 1.00 77.62 109 ILE A CA 1
ATOM 877 C C . ILE A 1 109 ? -17.309 12.732 10.363 1.00 77.62 109 ILE A C 1
ATOM 879 O O . ILE A 1 109 ? -16.732 13.816 10.464 1.00 77.62 109 ILE A O 1
ATOM 883 N N . ALA A 1 110 ? -16.660 11.568 10.346 1.00 74.94 110 ALA A N 1
ATOM 884 C CA . ALA A 1 110 ? -15.210 11.461 10.452 1.00 74.94 110 ALA A CA 1
ATOM 885 C C . ALA A 1 110 ? -14.658 10.268 9.660 1.00 74.94 110 ALA A C 1
ATOM 887 O O . ALA A 1 110 ? -15.348 9.276 9.442 1.00 74.94 110 ALA A O 1
ATOM 888 N N . VAL A 1 111 ? -13.383 10.353 9.278 1.00 77.56 111 VAL A N 1
ATOM 889 C CA . VAL A 1 111 ? -12.652 9.283 8.580 1.00 77.56 111 VAL A CA 1
ATOM 890 C C . VAL A 1 111 ? -12.078 8.307 9.610 1.00 77.56 111 VAL A C 1
ATOM 892 O O . VAL A 1 111 ? -11.442 8.744 10.559 1.00 77.56 111 VAL A O 1
ATOM 895 N N . LYS A 1 112 ? -12.315 7.000 9.477 1.00 79.38 112 LYS A N 1
ATOM 896 C CA . LYS A 1 112 ? -11.758 5.922 10.327 1.00 79.38 112 LYS A CA 1
ATOM 897 C C . LYS A 1 112 ? -10.791 5.086 9.482 1.00 79.38 112 LYS A C 1
ATOM 899 O O . LYS A 1 112 ? -11.057 4.933 8.289 1.00 79.38 112 LYS A O 1
ATOM 904 N N . ARG A 1 113 ? -9.699 4.560 10.050 1.00 81.25 113 ARG A N 1
ATOM 905 C CA . ARG A 1 113 ? -8.895 3.566 9.329 1.00 81.25 113 ARG 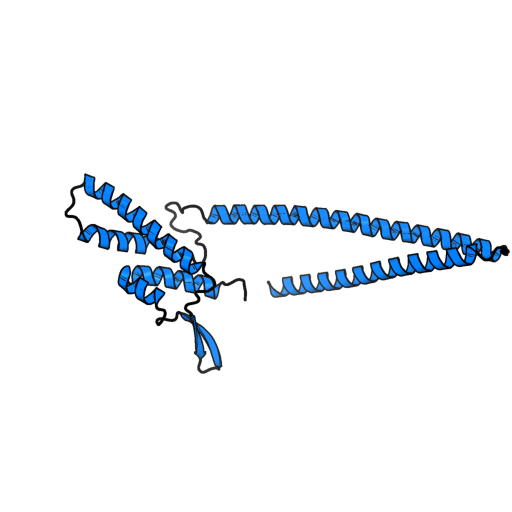A CA 1
ATOM 906 C C . ARG A 1 113 ? -9.540 2.192 9.489 1.00 81.25 113 ARG A C 1
ATOM 908 O O . ARG A 1 113 ? -10.088 1.872 10.542 1.00 81.25 113 ARG A O 1
ATOM 915 N N . MET A 1 114 ? -9.492 1.402 8.422 1.00 85.31 114 MET A N 1
ATOM 916 C CA . MET A 1 114 ? -9.968 0.020 8.454 1.00 85.31 114 MET A CA 1
ATOM 917 C C . MET A 1 114 ? -9.123 -0.777 9.444 1.00 85.31 114 MET A C 1
ATOM 919 O O . MET A 1 114 ? -7.895 -0.700 9.388 1.00 85.31 114 MET A O 1
ATOM 923 N N . GLY A 1 115 ? -9.780 -1.506 10.342 1.00 87.75 115 GLY A N 1
ATOM 924 C CA . GLY A 1 115 ? -9.099 -2.237 11.409 1.00 87.75 115 GLY A CA 1
ATOM 925 C C . GLY A 1 115 ? -8.840 -1.433 12.684 1.00 87.75 115 GLY A C 1
ATOM 926 O O . GLY A 1 115 ? -8.383 -2.018 13.660 1.00 87.75 115 GLY A O 1
ATOM 927 N N . ASP A 1 116 ? -9.157 -0.131 12.726 1.00 88.38 116 ASP A N 1
ATOM 928 C CA . ASP A 1 116 ? -9.153 0.602 13.998 1.00 88.38 116 ASP A CA 1
ATOM 929 C C . ASP A 1 116 ? -10.282 0.053 14.890 1.00 88.38 116 ASP A C 1
ATOM 931 O O . ASP A 1 116 ? -11.442 -0.050 14.466 1.00 88.38 116 ASP A O 1
ATOM 935 N N . ILE A 1 117 ? -9.965 -0.267 16.141 1.00 92.12 117 ILE A N 1
ATOM 936 C CA . ILE A 1 117 ? -10.949 -0.716 17.127 1.00 92.12 117 ILE A CA 1
ATOM 937 C C . ILE A 1 117 ? -11.675 0.513 17.707 1.00 92.12 117 ILE A C 1
ATOM 939 O O . ILE A 1 117 ? -11.053 1.535 17.997 1.00 92.12 117 ILE A O 1
ATOM 943 N N . ASP A 1 118 ? -13.003 0.446 17.868 1.00 89.81 118 ASP A N 1
ATOM 944 C CA . ASP A 1 118 ? -13.735 1.489 18.602 1.00 89.81 118 ASP A CA 1
ATOM 945 C C . ASP A 1 118 ? -13.447 1.352 20.101 1.00 89.81 118 ASP A C 1
ATOM 947 O O . ASP A 1 118 ? -13.643 0.289 20.687 1.00 89.81 118 ASP A O 1
ATOM 951 N N . ILE A 1 119 ? -12.993 2.436 20.726 1.00 90.88 119 ILE A N 1
ATOM 952 C CA . ILE A 1 119 ? -12.645 2.457 22.146 1.00 90.88 119 ILE A CA 1
ATOM 953 C C . ILE A 1 119 ? -13.877 2.510 23.057 1.00 90.88 119 ILE A C 1
ATOM 955 O O . ILE A 1 119 ? -13.789 2.120 24.219 1.00 90.88 119 ILE A O 1
ATOM 959 N N . LYS A 1 120 ? -15.038 2.966 22.568 1.00 91.25 120 LYS A N 1
ATOM 960 C CA . LYS A 1 120 ? -16.226 3.158 23.419 1.00 91.25 120 LYS A CA 1
ATOM 961 C C . LYS A 1 120 ? -16.685 1.879 24.136 1.00 91.25 120 LYS A C 1
ATOM 963 O O . LYS A 1 120 ? -16.884 1.951 25.347 1.00 91.25 120 LYS A O 1
ATOM 968 N N . PRO A 1 121 ? -16.777 0.707 23.476 1.00 95.06 121 PRO A N 1
ATOM 969 C CA . PRO A 1 121 ? -17.094 -0.542 24.170 1.00 95.06 121 PRO A CA 1
ATOM 970 C C . PRO A 1 121 ? -16.099 -0.888 25.284 1.00 95.06 121 PRO A C 1
ATOM 972 O O . PRO A 1 121 ? -16.492 -1.422 26.318 1.00 95.06 121 PRO A O 1
ATOM 975 N N . PHE A 1 122 ? -14.818 -0.542 25.115 1.00 93.94 122 PHE A N 1
ATOM 976 C CA . PHE A 1 122 ? -13.802 -0.736 26.151 1.00 93.94 122 PHE A CA 1
ATOM 977 C C . PHE A 1 122 ? -13.986 0.229 27.325 1.00 93.94 122 PHE A C 1
ATOM 979 O O . PHE A 1 122 ? -13.784 -0.177 28.468 1.00 93.94 122 PHE A O 1
ATOM 986 N N . GLU A 1 123 ? -14.385 1.482 27.074 1.00 92.19 123 GLU A N 1
ATOM 987 C CA . GLU A 1 123 ? -14.745 2.435 28.134 1.00 92.19 123 GLU A CA 1
ATOM 988 C C . GLU A 1 123 ? -15.937 1.920 28.949 1.00 92.19 123 GLU A C 1
ATOM 990 O O . GLU A 1 123 ? -15.878 1.916 30.177 1.00 92.19 123 GLU A O 1
ATOM 995 N N . GLU A 1 124 ? -16.976 1.411 28.286 1.00 92.00 124 GLU A N 1
ATOM 996 C CA . GLU A 1 124 ? -18.161 0.846 28.942 1.00 92.00 124 GLU A CA 1
ATOM 997 C C . GLU A 1 124 ? -17.835 -0.434 29.730 1.00 92.00 124 GLU A C 1
ATOM 999 O O . GLU A 1 124 ? -18.280 -0.597 30.869 1.00 92.00 124 GLU A O 1
ATOM 1004 N N . ALA A 1 125 ? -17.021 -1.332 29.167 1.00 91.94 125 ALA A N 1
ATOM 1005 C CA . ALA A 1 125 ? -16.567 -2.539 29.855 1.00 91.94 125 ALA A CA 1
ATOM 1006 C C . ALA A 1 125 ? -15.698 -2.212 31.080 1.00 91.94 125 ALA A C 1
ATOM 1008 O O . ALA A 1 125 ? -15.864 -2.822 32.142 1.00 91.94 12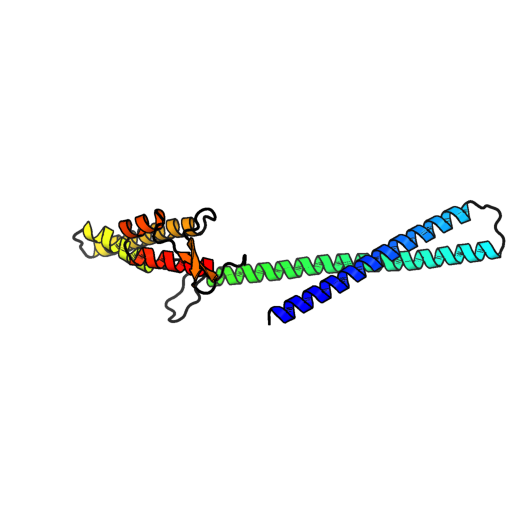5 ALA A O 1
ATOM 1009 N N . ALA A 1 126 ? -14.805 -1.225 30.964 1.00 90.56 126 ALA A N 1
ATOM 1010 C CA . ALA A 1 126 ? -13.983 -0.755 32.074 1.00 90.56 126 ALA A CA 1
ATOM 1011 C C . ALA A 1 126 ? -14.835 -0.079 33.156 1.00 90.56 126 ALA A C 1
ATOM 1013 O O . ALA A 1 126 ? -14.621 -0.334 34.341 1.00 90.56 126 ALA A O 1
ATOM 1014 N N . GLU A 1 127 ? -15.829 0.728 32.772 1.00 88.31 127 GLU A N 1
ATOM 1015 C CA . GLU A 1 127 ? -16.760 1.353 33.713 1.00 88.31 127 GLU A CA 1
ATOM 1016 C C . GLU A 1 127 ? -17.563 0.305 34.485 1.00 88.31 127 GLU A C 1
ATOM 1018 O O . GLU A 1 127 ? -17.656 0.419 35.707 1.00 88.31 127 GLU A O 1
ATOM 1023 N N . ARG A 1 128 ? -18.065 -0.747 33.821 1.00 86.75 128 ARG A N 1
ATOM 1024 C CA . ARG A 1 128 ? -18.738 -1.877 34.485 1.00 86.75 128 ARG A CA 1
ATOM 1025 C C . ARG A 1 128 ? -17.831 -2.538 35.526 1.00 86.75 128 ARG A C 1
ATOM 1027 O O . ARG A 1 128 ? -18.186 -2.589 36.700 1.00 86.75 128 ARG A O 1
ATOM 1034 N N . LYS A 1 129 ? -16.621 -2.943 35.123 1.00 82.69 129 LYS A N 1
ATOM 1035 C CA . LYS A 1 129 ? -15.655 -3.630 36.004 1.00 82.69 129 LYS A CA 1
ATOM 1036 C C . LYS A 1 129 ? -15.224 -2.793 37.212 1.00 82.69 129 LYS A C 1
ATOM 1038 O O . LYS A 1 129 ? -14.958 -3.352 38.268 1.00 82.69 129 LYS A O 1
ATOM 1043 N N . LEU A 1 130 ? -15.121 -1.473 37.053 1.00 77.62 130 LEU A N 1
ATOM 1044 C CA . LEU A 1 130 ? -14.684 -0.558 38.113 1.00 77.62 130 LEU A CA 1
ATOM 1045 C C . LEU A 1 130 ? -15.842 -0.048 38.989 1.00 77.62 130 LEU A C 1
ATOM 1047 O O . LEU A 1 130 ? -15.623 0.300 40.149 1.00 77.62 130 LEU A O 1
ATOM 1051 N N . SER A 1 131 ? -17.070 0.006 38.462 1.00 70.56 131 SER A N 1
ATOM 1052 C CA . SER A 1 131 ? -18.260 0.428 39.219 1.00 70.56 131 SER A CA 1
ATOM 1053 C C . SER A 1 131 ? -18.734 -0.635 40.204 1.00 70.56 131 SER A C 1
ATOM 1055 O O . SER A 1 131 ? -19.216 -0.286 41.281 1.00 70.56 131 SER A O 1
ATOM 1057 N N . ASP A 1 132 ? -18.538 -1.913 39.874 1.00 63.19 132 ASP A N 1
ATOM 1058 C CA . ASP A 1 132 ? -18.834 -3.034 40.771 1.00 63.19 132 ASP A CA 1
ATOM 1059 C C . ASP A 1 132 ? -17.996 -2.991 42.067 1.00 63.19 132 ASP A C 1
ATOM 1061 O O . ASP A 1 132 ? -18.381 -3.582 43.076 1.00 63.19 132 ASP A O 1
ATOM 1065 N N . ASP A 1 133 ? -16.883 -2.247 42.069 1.00 57.81 133 ASP A N 1
ATOM 1066 C CA . ASP A 1 133 ? -15.907 -2.223 43.162 1.00 57.81 133 ASP A CA 1
ATOM 1067 C C . ASP A 1 133 ? -16.110 -1.054 44.153 1.00 57.81 133 ASP A C 1
ATOM 1069 O O . ASP A 1 133 ? -15.588 -1.086 45.270 1.00 57.81 133 ASP A O 1
ATOM 1073 N N . VAL A 1 134 ? -16.873 0.007 43.815 1.00 57.34 134 VAL A N 1
ATOM 1074 C CA . VAL A 1 134 ? -16.889 1.221 44.663 1.00 57.34 134 VAL A CA 1
ATOM 1075 C C . VAL A 1 134 ? -18.221 1.986 44.737 1.00 57.34 134 VAL A C 1
ATOM 1077 O O . VAL A 1 134 ? -18.713 2.568 43.775 1.00 57.34 134 VAL A O 1
ATOM 1080 N N . ASN A 1 135 ? -18.729 2.157 45.962 1.00 59.03 135 ASN A N 1
ATOM 1081 C CA . ASN A 1 135 ? -19.834 3.066 46.292 1.00 59.03 135 ASN A CA 1
ATOM 1082 C C . ASN A 1 135 ? -19.304 4.524 46.395 1.00 59.03 135 ASN A C 1
ATOM 1084 O O . ASN A 1 135 ? -18.712 4.904 47.410 1.00 59.03 135 ASN A O 1
ATOM 1088 N N . MET A 1 136 ? -19.408 5.341 45.332 1.00 58.78 136 MET A N 1
ATOM 1089 C CA . MET A 1 136 ? -18.585 6.565 45.187 1.00 58.78 136 MET A CA 1
ATOM 1090 C C . MET A 1 136 ? -19.277 7.934 45.347 1.00 58.78 136 MET A C 1
ATOM 1092 O O . MET A 1 136 ? -20.327 8.222 44.778 1.00 58.78 136 MET A O 1
ATOM 1096 N N . LYS A 1 137 ? -18.566 8.847 46.038 1.00 60.12 137 LYS A N 1
ATOM 1097 C CA . LYS A 1 137 ? -18.795 10.310 46.095 1.00 60.12 137 LYS A CA 1
ATOM 1098 C C . LYS A 1 137 ? -18.280 11.021 44.820 1.00 60.12 137 LYS A C 1
ATOM 1100 O O . LYS A 1 137 ? -17.495 10.472 44.054 1.00 60.12 137 LYS A O 1
ATOM 1105 N N . ALA A 1 138 ? -18.644 12.295 44.618 1.00 60.78 138 ALA A N 1
ATOM 1106 C CA . ALA A 1 138 ? -18.354 13.054 43.386 1.00 60.78 138 ALA A CA 1
ATOM 1107 C C . ALA A 1 138 ? -16.856 13.253 43.044 1.00 60.78 138 ALA A C 1
ATOM 1109 O O . ALA A 1 138 ? -16.484 13.190 41.873 1.00 60.78 138 ALA A O 1
ATOM 1110 N N . ALA A 1 139 ? -15.983 13.476 44.036 1.00 61.62 139 ALA A N 1
ATOM 1111 C CA . ALA A 1 139 ? -14.530 13.552 43.811 1.00 61.62 139 ALA A CA 1
ATOM 1112 C C . ALA A 1 139 ? -13.959 12.203 43.346 1.00 61.62 139 ALA A C 1
ATOM 1114 O O . ALA A 1 139 ? -13.078 12.143 42.488 1.00 61.62 139 ALA A O 1
ATOM 1115 N N . THR A 1 140 ? -14.527 11.121 43.869 1.00 67.06 140 THR A N 1
ATOM 1116 C CA . THR A 1 140 ? -14.171 9.754 43.530 1.00 67.06 140 THR A CA 1
ATOM 1117 C C . THR A 1 140 ? -14.636 9.406 42.108 1.00 67.06 140 THR A C 1
ATOM 1119 O O . THR A 1 140 ? -13.859 8.839 41.350 1.00 67.06 140 THR A O 1
ATOM 1122 N N . LYS A 1 141 ? -15.804 9.905 41.669 1.00 68.56 141 LYS A N 1
ATOM 1123 C CA . LYS A 1 141 ? -16.304 9.761 40.286 1.00 68.56 141 LYS A CA 1
ATOM 1124 C C . LYS A 1 141 ? -15.356 10.331 39.216 1.00 68.56 141 LYS A C 1
ATOM 1126 O O . LYS A 1 141 ? -15.211 9.739 38.152 1.00 68.56 141 LYS A O 1
ATOM 1131 N N . ARG A 1 142 ? -14.685 11.465 39.473 1.00 69.12 142 ARG A N 1
ATOM 1132 C CA . ARG A 1 142 ? -13.688 12.017 38.525 1.00 69.12 142 ARG A CA 1
ATOM 1133 C C . ARG A 1 142 ? -12.440 11.145 38.418 1.00 69.12 142 ARG A C 1
ATOM 1135 O O . ARG A 1 142 ? -11.936 10.959 37.317 1.00 69.12 142 ARG A O 1
ATOM 1142 N N . LYS A 1 143 ? -11.950 10.631 39.549 1.00 73.94 143 LYS A N 1
ATOM 1143 C CA . LYS A 1 143 ? -10.797 9.723 39.576 1.00 73.94 143 LYS A CA 1
ATOM 1144 C C . LYS A 1 143 ? -11.127 8.405 38.866 1.00 73.94 143 LYS A C 1
ATOM 1146 O O . LYS A 1 143 ? -10.360 7.982 38.011 1.00 73.94 143 LYS A O 1
ATOM 1151 N N . LEU A 1 144 ? -12.314 7.862 39.133 1.00 76.19 144 LEU A N 1
ATOM 1152 C CA . LEU A 1 144 ? -12.858 6.683 38.462 1.00 76.19 144 LEU A CA 1
ATOM 1153 C C . LEU A 1 144 ? -12.927 6.884 36.945 1.00 76.19 144 LEU A C 1
ATOM 1155 O O . LEU A 1 144 ? -12.438 6.053 36.199 1.00 76.19 144 LEU A O 1
ATOM 1159 N N . SER A 1 145 ? -13.433 8.029 36.476 1.00 81.00 145 SER A N 1
ATOM 1160 C CA . SER A 1 145 ? -13.500 8.332 35.038 1.00 81.00 145 SER A CA 1
ATOM 1161 C C . SER A 1 145 ? -12.126 8.342 34.354 1.00 81.00 145 SER A C 1
ATOM 1163 O O . SER A 1 145 ? -12.015 7.922 33.205 1.00 81.00 145 SER A O 1
ATOM 1165 N N . TYR A 1 146 ? -11.076 8.805 35.037 1.00 85.38 146 TYR A N 1
ATOM 1166 C CA . TYR A 1 146 ? -9.716 8.753 34.499 1.00 85.38 146 TYR A CA 1
ATOM 1167 C C . TYR A 1 146 ? -9.162 7.320 34.473 1.00 85.38 146 TYR A C 1
ATOM 1169 O O . TYR A 1 146 ? -8.583 6.912 33.470 1.00 85.38 146 TYR A O 1
ATOM 1177 N N . GLU A 1 147 ? -9.380 6.545 35.538 1.00 84.81 147 GLU A N 1
ATOM 1178 C CA . GLU A 1 147 ? -8.966 5.136 35.620 1.00 84.81 147 GLU A CA 1
ATOM 1179 C C . GLU A 1 147 ? -9.683 4.262 34.576 1.00 84.81 147 GLU A C 1
ATOM 1181 O O . GLU A 1 147 ? -9.025 3.469 33.905 1.00 84.81 147 GLU A O 1
ATOM 1186 N N . VAL A 1 148 ? -10.988 4.477 34.360 1.00 88.00 148 VAL A N 1
ATOM 1187 C CA . VAL A 1 148 ? -11.788 3.835 33.299 1.00 88.00 148 VAL A CA 1
ATOM 1188 C C . VAL A 1 148 ? -11.162 4.084 31.930 1.00 88.00 148 VAL A C 1
ATOM 1190 O O . VAL A 1 148 ? -10.912 3.138 31.188 1.00 88.00 148 VAL A O 1
ATOM 1193 N N . LYS A 1 149 ? -10.841 5.343 31.610 1.00 89.25 149 LYS A N 1
ATOM 1194 C CA . LYS A 1 149 ? -10.229 5.698 30.321 1.00 89.25 149 LYS A CA 1
ATOM 1195 C C . LYS A 1 149 ? -8.863 5.058 30.128 1.00 89.25 149 LYS A C 1
ATOM 1197 O O . LYS A 1 149 ? -8.587 4.537 29.055 1.00 89.25 149 LYS A O 1
ATOM 1202 N N . LEU A 1 150 ? -8.009 5.081 31.152 1.00 89.88 150 LEU A N 1
ATOM 1203 C CA . LEU A 1 150 ? -6.697 4.440 31.069 1.00 89.88 150 LEU A CA 1
ATOM 1204 C C . LEU A 1 150 ? -6.818 2.931 30.842 1.00 89.88 150 LEU A C 1
ATOM 1206 O O . LEU A 1 150 ? -6.109 2.397 29.994 1.00 89.88 150 LEU A O 1
ATOM 121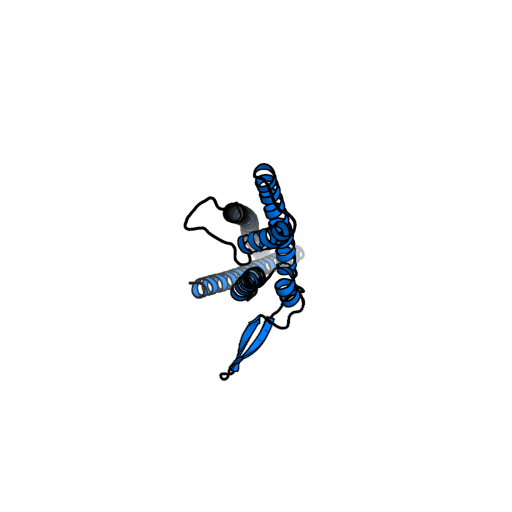0 N N . LYS A 1 151 ? -7.734 2.261 31.552 1.00 91.62 151 LYS A N 1
ATOM 1211 C CA . LYS A 1 151 ? -7.972 0.823 31.382 1.00 91.62 151 LYS A CA 1
ATOM 1212 C C . LYS A 1 151 ? -8.540 0.480 30.011 1.00 91.62 151 LYS A C 1
ATOM 1214 O O . LYS A 1 151 ? -8.086 -0.478 29.396 1.00 91.62 151 LYS A O 1
ATOM 1219 N N . ALA A 1 152 ? -9.467 1.290 29.509 1.00 92.56 152 ALA A N 1
ATOM 1220 C CA . ALA A 1 152 ? -10.006 1.127 28.167 1.00 92.56 152 ALA A CA 1
ATOM 1221 C C . ALA A 1 152 ? -8.917 1.251 27.091 1.00 92.56 152 ALA A C 1
ATOM 1223 O O . ALA A 1 152 ? -8.841 0.405 26.205 1.00 92.56 152 ALA A O 1
ATOM 1224 N N . ILE A 1 153 ? -8.038 2.258 27.199 1.00 91.81 153 ILE A N 1
ATOM 1225 C CA . ILE A 1 153 ? -6.899 2.441 26.284 1.00 91.81 153 ILE A CA 1
ATOM 1226 C C . ILE A 1 153 ? -5.941 1.248 26.361 1.00 91.81 153 ILE A C 1
ATOM 1228 O O . ILE A 1 153 ? -5.501 0.757 25.324 1.00 91.81 153 ILE A O 1
ATOM 1232 N N . GLU A 1 154 ? -5.622 0.777 27.570 1.00 93.44 154 GLU A N 1
ATOM 1233 C CA . GLU A 1 154 ? -4.738 -0.373 27.791 1.00 93.44 154 GLU A CA 1
ATOM 1234 C C . GLU A 1 154 ? -5.283 -1.636 27.112 1.00 93.44 154 GLU A C 1
ATOM 1236 O O . GLU A 1 154 ? -4.579 -2.252 26.313 1.00 93.44 154 GLU A O 1
ATOM 1241 N N . TRP A 1 155 ? -6.546 -1.990 27.368 1.00 93.56 155 TRP A N 1
ATOM 1242 C CA . TRP A 1 155 ? -7.182 -3.156 26.753 1.00 93.56 155 TRP A CA 1
ATOM 1243 C C . TRP A 1 155 ? -7.334 -3.010 25.239 1.00 93.56 155 TRP A C 1
ATOM 1245 O O . TRP A 1 155 ? -7.007 -3.940 24.508 1.00 93.56 155 TRP A O 1
ATOM 1255 N N . CYS A 1 156 ? -7.767 -1.845 24.751 1.00 93.38 156 CYS A N 1
ATOM 1256 C CA . CYS A 1 156 ? -7.877 -1.588 23.315 1.00 93.38 156 CYS A CA 1
ATOM 1257 C C . CYS A 1 156 ? -6.518 -1.766 22.621 1.00 93.38 156 CYS A C 1
ATOM 1259 O O . CYS A 1 156 ? -6.434 -2.445 21.602 1.00 93.38 156 CYS A O 1
ATOM 1261 N N . SER A 1 157 ? -5.437 -1.248 23.216 1.00 93.00 157 SER A N 1
ATOM 1262 C CA . SER A 1 157 ? -4.078 -1.372 22.667 1.00 93.00 157 SER A CA 1
ATOM 1263 C C . SER A 1 157 ? -3.603 -2.826 22.603 1.00 93.00 157 SER A C 1
ATOM 1265 O O . SER A 1 157 ? -3.018 -3.228 21.601 1.00 93.00 157 SER A O 1
ATOM 1267 N N . GLN A 1 158 ? -3.888 -3.634 23.6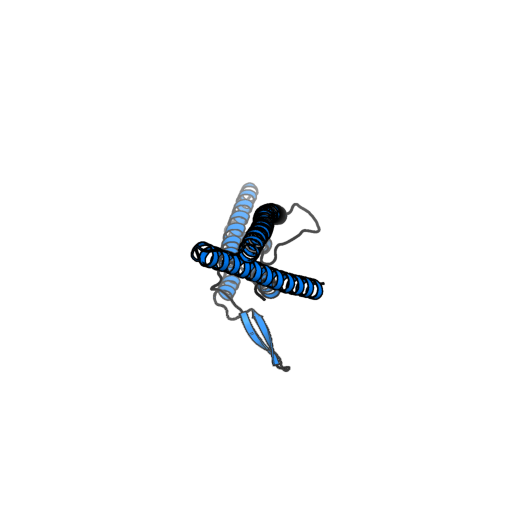31 1.00 94.56 158 GLN A N 1
ATOM 1268 C CA . GLN A 1 158 ? -3.565 -5.070 23.626 1.00 94.56 158 GLN A CA 1
ATOM 1269 C C . GLN A 1 158 ? -4.262 -5.800 22.470 1.00 94.56 158 GLN A C 1
ATOM 1271 O O . GLN A 1 158 ? -3.650 -6.610 21.774 1.00 94.56 158 GLN A O 1
ATOM 1276 N N . TRP A 1 159 ? -5.531 -5.480 22.214 1.00 94.38 159 TRP A N 1
ATOM 1277 C CA . TRP A 1 159 ? -6.265 -6.071 21.096 1.00 94.38 159 TRP A CA 1
ATOM 1278 C C . TRP A 1 159 ? -5.789 -5.563 19.740 1.00 94.38 159 TRP A C 1
ATOM 1280 O O . TRP A 1 159 ? -5.670 -6.357 18.811 1.00 94.38 159 TRP A O 1
ATOM 1290 N N . GLU A 1 160 ? -5.426 -4.287 19.620 1.00 91.94 160 GLU A N 1
ATOM 1291 C CA . GLU A 1 160 ? -4.774 -3.776 18.412 1.00 91.94 160 GLU A CA 1
ATOM 1292 C C . GLU A 1 160 ? -3.441 -4.482 18.123 1.00 91.94 160 GLU A C 1
ATOM 1294 O O . GLU A 1 160 ? -3.094 -4.675 16.959 1.00 91.94 160 GLU A O 1
ATOM 1299 N N . GLU A 1 161 ? -2.672 -4.855 19.149 1.00 92.62 161 GLU A N 1
ATOM 1300 C CA . GLU A 1 161 ? -1.446 -5.646 18.982 1.00 92.62 161 GLU A CA 1
ATOM 1301 C C . GLU A 1 161 ? -1.749 -7.056 18.475 1.00 92.62 161 GLU A C 1
ATOM 1303 O O . GLU A 1 161 ? -1.071 -7.525 17.561 1.00 92.62 161 GLU A O 1
ATOM 1308 N N . HIS A 1 162 ? -2.799 -7.700 18.991 1.00 91.50 162 HIS A N 1
ATOM 1309 C CA . HIS A 1 162 ? -3.261 -8.977 18.453 1.00 91.50 162 HIS A CA 1
ATOM 1310 C C . HIS A 1 162 ? -3.681 -8.858 16.984 1.00 91.50 162 HIS A C 1
ATOM 1312 O O . HIS A 1 162 ? -3.244 -9.672 16.180 1.00 91.50 162 HIS A O 1
ATOM 1318 N N . LEU A 1 163 ? -4.441 -7.826 16.598 1.00 90.06 163 LEU A N 1
ATOM 1319 C CA . LEU A 1 163 ? -4.832 -7.600 15.196 1.00 90.06 163 LEU A CA 1
ATOM 1320 C C . LEU A 1 163 ? -3.639 -7.403 14.248 1.00 90.06 163 LEU A C 1
ATOM 1322 O O . LEU A 1 163 ? -3.740 -7.690 13.057 1.00 90.06 163 LEU A O 1
ATOM 1326 N N . LYS A 1 164 ? -2.518 -6.882 14.757 1.00 88.19 164 LYS A N 1
ATOM 1327 C CA . LYS A 1 164 ? -1.291 -6.662 13.976 1.00 88.19 164 LYS A CA 1
ATOM 1328 C C . LYS A 1 164 ? -0.456 -7.931 13.810 1.00 88.19 164 LYS A C 1
ATOM 1330 O O . LYS A 1 164 ? 0.455 -7.918 12.985 1.00 88.19 164 LYS A O 1
ATOM 1335 N N . ASP A 1 165 ? -0.725 -8.984 14.581 1.00 90.44 165 ASP A N 1
ATOM 1336 C CA . ASP A 1 165 ? 0.007 -10.249 14.537 1.00 90.44 165 ASP A CA 1
ATOM 1337 C C . ASP A 1 165 ? -0.396 -11.071 13.298 1.00 90.44 165 ASP A C 1
ATOM 1339 O O . ASP A 1 165 ? -1.498 -11.622 13.262 1.00 90.44 165 ASP A O 1
ATOM 1343 N N . PRO A 1 166 ? 0.488 -11.236 12.293 1.00 87.12 166 PRO A N 1
ATOM 1344 C CA . PRO A 1 166 ? 0.159 -11.989 11.083 1.00 87.12 166 PRO A CA 1
ATOM 1345 C C . PRO A 1 166 ? -0.072 -13.484 11.338 1.00 87.12 166 PRO A C 1
ATOM 1347 O O . PRO A 1 166 ? -0.618 -14.170 10.478 1.00 87.12 166 PRO A O 1
ATOM 1350 N N . SER A 1 167 ? 0.385 -14.012 12.481 1.00 90.00 167 SER A N 1
ATOM 1351 C CA . SER A 1 167 ? 0.192 -15.418 12.847 1.00 90.00 167 SER A CA 1
ATOM 1352 C C . SER A 1 167 ? -1.206 -15.705 13.393 1.00 90.00 167 SER A C 1
ATOM 1354 O O . SER A 1 167 ? -1.625 -16.864 13.429 1.00 90.00 167 SER A O 1
ATOM 1356 N N . TRP A 1 168 ? -1.947 -14.665 13.787 1.00 92.62 168 TRP A N 1
ATOM 1357 C CA . TRP A 1 168 ? -3.309 -14.796 14.272 1.00 92.62 168 TRP A CA 1
ATOM 1358 C C . TRP A 1 168 ? -4.306 -14.377 13.193 1.00 92.62 168 TRP A C 1
ATOM 1360 O O . TRP A 1 168 ? -4.540 -13.199 12.939 1.00 92.62 168 TRP A O 1
ATOM 1370 N N . HIS A 1 169 ? -4.914 -15.380 12.563 1.00 90.31 169 HIS A N 1
ATOM 1371 C CA . HIS A 1 169 ? -5.905 -15.195 11.510 1.00 90.31 169 HIS A CA 1
ATOM 1372 C C . HIS A 1 169 ? -7.165 -16.013 11.837 1.00 90.31 169 HIS A C 1
ATOM 1374 O O . HIS A 1 169 ? -7.290 -17.153 11.383 1.00 90.31 169 HIS A O 1
ATOM 1380 N N . PRO A 1 170 ? -8.085 -15.474 12.663 1.00 94.19 170 PRO A N 1
ATOM 1381 C CA . PRO A 1 170 ? -9.257 -16.192 13.167 1.00 94.19 170 PRO A CA 1
ATOM 1382 C C . PRO A 1 170 ? -10.374 -16.261 12.112 1.00 94.19 170 PRO A C 1
ATOM 1384 O O . PRO A 1 170 ? -11.502 -15.818 12.337 1.00 94.19 170 PRO A O 1
ATOM 1387 N N . PHE A 1 171 ? -10.058 -16.793 10.932 1.00 92.19 171 PHE A N 1
ATOM 1388 C CA . PHE A 1 171 ? -10.991 -16.977 9.827 1.00 92.19 171 PHE A CA 1
ATOM 1389 C C . PHE A 1 171 ? -10.977 -18.423 9.344 1.00 92.19 171 PHE A C 1
ATOM 1391 O O . PHE A 1 171 ? -9.959 -19.114 9.365 1.00 92.19 171 PHE A O 1
ATOM 1398 N N . LYS A 1 172 ? -12.132 -18.873 8.862 1.00 90.62 172 LYS A N 1
ATOM 1399 C CA . LYS A 1 172 ? -12.314 -20.168 8.213 1.00 90.62 172 LYS A CA 1
ATOM 1400 C C . LYS A 1 172 ? -12.934 -19.993 6.840 1.00 90.62 172 LYS A C 1
ATOM 1402 O O . LYS A 1 172 ? -13.788 -19.132 6.629 1.00 90.62 172 LYS A O 1
ATOM 1407 N N . ILE A 1 173 ? -12.536 -20.861 5.919 1.00 89.75 173 ILE A N 1
ATOM 1408 C CA . ILE A 1 173 ? -13.083 -20.897 4.567 1.00 89.75 173 ILE A CA 1
ATOM 1409 C C . ILE A 1 173 ? -14.350 -21.749 4.574 1.00 89.75 173 ILE A C 1
ATOM 1411 O O . ILE A 1 173 ? -14.332 -22.914 4.971 1.00 89.75 173 ILE A O 1
ATOM 1415 N N . VAL A 1 174 ? -15.448 -21.175 4.095 1.00 88.56 174 VAL A N 1
ATOM 1416 C CA . VAL A 1 174 ? -16.705 -21.882 3.847 1.00 88.56 174 VAL A CA 1
ATOM 1417 C C . VAL A 1 174 ? -16.997 -21.853 2.356 1.00 88.56 174 VAL A C 1
ATOM 1419 O O . VAL A 1 174 ? -16.876 -20.816 1.708 1.00 88.56 174 VAL A O 1
ATOM 1422 N N . ILE A 1 175 ? -17.376 -23.007 1.814 1.00 88.94 175 ILE A N 1
ATOM 1423 C CA . ILE A 1 175 ? -17.756 -23.159 0.411 1.00 88.94 175 ILE A CA 1
ATOM 1424 C C . ILE A 1 175 ? -19.280 -23.083 0.332 1.00 88.94 175 ILE A C 1
ATOM 1426 O O . ILE A 1 175 ? -19.980 -23.808 1.045 1.00 88.94 175 ILE A O 1
ATOM 1430 N N . ASP A 1 176 ? -19.795 -22.181 -0.499 1.00 86.56 176 ASP A N 1
ATOM 1431 C CA . ASP A 1 176 ? -21.230 -22.078 -0.746 1.00 86.56 176 ASP A CA 1
ATOM 1432 C C . ASP A 1 176 ? -21.744 -23.210 -1.658 1.00 86.56 176 ASP A C 1
ATOM 1434 O O . ASP A 1 176 ? -20.993 -24.032 -2.185 1.00 86.56 176 ASP A O 1
ATOM 1438 N N . LYS A 1 177 ? -23.067 -23.278 -1.839 1.00 85.50 177 LYS A N 1
ATOM 1439 C CA . LYS A 1 177 ? -23.704 -24.307 -2.681 1.00 85.50 177 LYS A CA 1
ATOM 1440 C C . LYS A 1 177 ? -23.348 -24.173 -4.166 1.00 85.50 177 LYS A C 1
ATOM 1442 O O . LYS A 1 177 ? -23.552 -25.126 -4.914 1.00 85.50 177 LYS A O 1
ATOM 1447 N N . GLU A 1 178 ? -22.850 -23.011 -4.581 1.00 85.12 178 GLU A N 1
ATOM 1448 C CA . GLU A 1 178 ? -22.418 -22.709 -5.944 1.00 85.12 178 GLU A CA 1
ATOM 1449 C C . GLU A 1 178 ? -20.914 -22.979 -6.159 1.00 85.12 178 GLU A C 1
ATOM 1451 O O . GLU A 1 178 ? -20.435 -22.891 -7.288 1.00 85.12 178 GLU A O 1
ATOM 1456 N N . GLY A 1 179 ? -20.180 -23.366 -5.108 1.00 83.88 179 GLY A N 1
ATOM 1457 C CA . GLY A 1 179 ? -18.752 -23.675 -5.153 1.00 83.88 179 GLY A CA 1
ATOM 1458 C C . GLY A 1 179 ? -17.828 -22.479 -4.904 1.00 83.88 179 GLY A C 1
ATOM 1459 O O . GLY A 1 179 ? -16.613 -22.639 -5.023 1.00 83.88 179 GLY A O 1
ATOM 1460 N N . ASN A 1 180 ? -18.348 -21.302 -4.540 1.00 85.00 180 ASN A N 1
ATOM 1461 C CA . ASN A 1 180 ? -17.508 -20.158 -4.189 1.00 85.00 180 ASN A CA 1
ATOM 1462 C C . ASN A 1 180 ? -17.034 -20.270 -2.736 1.00 85.00 180 ASN A C 1
ATOM 1464 O O . ASN A 1 180 ? -17.822 -20.507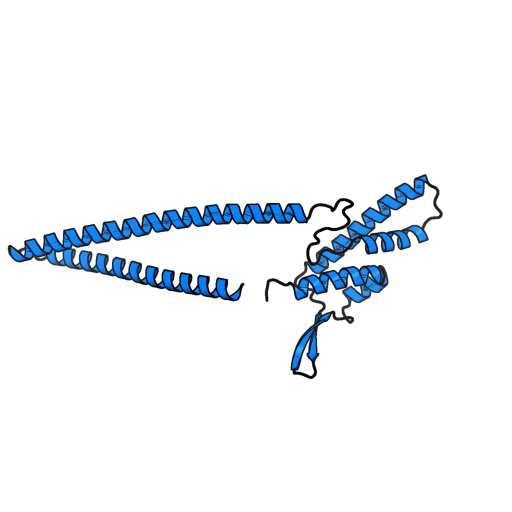 -1.818 1.00 85.00 180 ASN A O 1
ATOM 1468 N N . SER A 1 181 ? -15.740 -20.055 -2.516 1.00 84.94 181 SER A N 1
ATOM 1469 C CA . SER A 1 181 ? -15.143 -19.968 -1.184 1.00 84.94 181 SER A CA 1
ATOM 1470 C C . SER A 1 181 ? -15.287 -18.557 -0.614 1.00 84.94 181 SER A C 1
ATOM 1472 O O . SER A 1 181 ? -14.943 -17.581 -1.282 1.00 84.94 181 SER A O 1
ATOM 1474 N N . LYS A 1 182 ? -15.741 -18.446 0.635 1.00 84.31 182 LYS A N 1
ATOM 1475 C CA . LYS A 1 182 ? -15.744 -17.201 1.413 1.00 84.31 182 LYS A CA 1
ATOM 1476 C C . LYS A 1 182 ? -15.066 -17.423 2.752 1.00 84.31 182 LYS A C 1
ATOM 1478 O O . LYS A 1 182 ? -15.328 -18.420 3.422 1.00 84.31 182 LYS A O 1
ATOM 1483 N N . GLU A 1 183 ? -14.237 -16.473 3.152 1.00 87.75 183 GLU A N 1
ATOM 1484 C CA . GLU A 1 183 ? -13.683 -16.430 4.499 1.00 87.75 183 GLU A CA 1
ATOM 1485 C C . GLU A 1 183 ? -14.684 -15.781 5.449 1.00 87.75 183 GLU A C 1
ATOM 1487 O O . GLU A 1 183 ? -15.204 -14.693 5.195 1.00 87.75 183 GLU A O 1
ATOM 1492 N N . ILE A 1 184 ? -14.971 -16.469 6.548 1.00 89.56 184 ILE A N 1
ATOM 1493 C CA . ILE A 1 184 ? -15.803 -15.962 7.635 1.00 89.56 184 ILE A CA 1
ATOM 1494 C C . ILE A 1 184 ? -15.028 -16.058 8.941 1.00 89.56 184 ILE A C 1
ATOM 1496 O O . ILE A 1 184 ? -14.184 -16.937 9.100 1.00 89.56 184 ILE A O 1
ATOM 1500 N N . LEU A 1 185 ? -15.333 -15.164 9.876 1.00 91.44 185 LEU A N 1
ATOM 1501 C CA . LEU A 1 185 ? -14.743 -15.182 11.211 1.00 91.44 185 LEU A CA 1
ATOM 1502 C C . LEU A 1 185 ? -15.015 -16.535 11.888 1.00 91.44 185 LEU A C 1
ATOM 1504 O O . LEU A 1 185 ? -16.138 -17.052 11.826 1.00 91.44 185 LEU A O 1
ATOM 1508 N N . ASP A 1 186 ? -14.006 -17.111 12.531 1.00 92.19 186 ASP A N 1
ATOM 1509 C CA . ASP A 1 186 ? -14.178 -18.337 13.290 1.00 92.19 186 ASP A CA 1
ATOM 1510 C C . ASP A 1 186 ? -14.647 -18.046 14.720 1.00 92.19 186 ASP A C 1
ATOM 1512 O O . ASP A 1 186 ? -13.859 -17.717 15.598 1.00 92.19 186 ASP A O 1
ATOM 1516 N N . GLU A 1 187 ? -15.945 -18.237 14.976 1.00 86.81 187 GLU A N 1
ATOM 1517 C CA . GLU A 1 187 ? -16.535 -18.178 16.328 1.00 86.81 187 GLU A CA 1
ATOM 1518 C C . GLU A 1 187 ? -15.910 -19.195 17.308 1.00 86.81 187 GLU A C 1
ATOM 1520 O O . GLU A 1 187 ? -16.100 -19.107 18.520 1.00 86.81 187 GLU A O 1
ATOM 1525 N N . GLY A 1 188 ? -15.181 -20.187 16.784 1.00 87.88 188 GLY A N 1
ATOM 1526 C CA . GLY A 1 188 ? -14.418 -21.159 17.553 1.00 87.88 188 GLY A CA 1
ATOM 1527 C C . GLY A 1 188 ? -13.089 -20.643 18.110 1.00 87.88 188 GLY A C 1
ATOM 1528 O O . GLY A 1 188 ? -12.530 -21.332 18.963 1.00 87.88 188 GLY A O 1
ATOM 1529 N N . ASP A 1 189 ? -12.597 -19.481 17.671 1.00 94.56 189 ASP A N 1
ATOM 1530 C CA . ASP A 1 189 ? -11.278 -18.967 18.053 1.00 94.56 189 ASP A CA 1
ATOM 1531 C C . ASP A 1 189 ? -11.175 -18.713 19.566 1.00 94.56 189 ASP A C 1
ATOM 1533 O O . ASP A 1 189 ? -12.015 -18.047 20.175 1.00 94.56 189 ASP A O 1
ATOM 1537 N N . GLU A 1 190 ? -10.122 -19.257 20.177 1.00 94.00 190 GLU A N 1
ATOM 1538 C CA . GLU A 1 190 ? -9.927 -19.222 21.629 1.00 94.00 190 GLU A CA 1
ATOM 1539 C C . GLU A 1 190 ? -9.724 -17.796 22.160 1.00 94.00 190 GLU A C 1
ATOM 1541 O O . GLU A 1 190 ? -10.241 -17.471 23.228 1.00 94.00 190 GLU A O 1
ATOM 1546 N N . LYS A 1 191 ? -9.038 -16.919 21.410 1.00 93.50 191 LYS A N 1
ATOM 1547 C CA . LYS A 1 191 ? -8.836 -15.522 21.826 1.00 93.50 191 LYS A CA 1
ATOM 1548 C C . LYS A 1 191 ? -10.142 -14.732 21.727 1.00 93.50 191 LYS A C 1
ATOM 1550 O O . LYS A 1 191 ? -10.472 -13.972 22.632 1.00 93.50 191 LYS A O 1
ATOM 1555 N N . LEU A 1 192 ? -10.919 -14.910 20.657 1.00 94.56 192 LEU A N 1
ATOM 1556 C CA . LEU A 1 192 ? -12.218 -14.241 20.522 1.00 94.56 192 LEU A CA 1
ATOM 1557 C C . LEU A 1 192 ? -13.220 -14.700 21.589 1.00 94.56 192 LEU A C 1
ATOM 1559 O O . LEU A 1 192 ? -13.970 -13.878 22.119 1.00 94.56 192 LEU A O 1
ATOM 1563 N N . LYS A 1 193 ? -13.211 -15.986 21.956 1.00 94.62 193 LYS A N 1
ATOM 1564 C CA . LYS A 1 193 ? -14.020 -16.490 23.074 1.00 94.62 193 LYS A CA 1
ATOM 1565 C C . LYS A 1 193 ? -13.599 -15.871 24.401 1.00 94.62 193 LYS A C 1
ATOM 1567 O O . LYS A 1 193 ? -14.459 -15.348 25.107 1.00 94.62 193 LYS A O 1
ATOM 1572 N N . SER A 1 194 ? -12.299 -15.865 24.712 1.00 93.19 194 SER A N 1
ATOM 1573 C CA . SER A 1 194 ? -11.807 -15.276 25.962 1.00 93.19 194 SER A CA 1
ATOM 1574 C C . SER A 1 194 ? -12.125 -13.782 26.046 1.00 93.19 194 SER A C 1
ATOM 1576 O O . SER A 1 194 ? -12.538 -13.300 27.095 1.00 93.19 194 SER A O 1
ATOM 1578 N N . LEU A 1 195 ? -12.035 -13.050 24.929 1.00 94.06 195 LEU A N 1
ATOM 1579 C CA . LEU A 1 195 ? -12.433 -11.642 24.852 1.00 94.06 195 LEU A CA 1
ATOM 1580 C C . LEU A 1 195 ? -13.883 -11.421 25.277 1.00 94.06 195 LEU A C 1
ATOM 1582 O O . LEU A 1 195 ? -14.182 -10.530 26.077 1.00 94.06 195 LEU A O 1
ATOM 1586 N N . LYS A 1 196 ? -14.778 -12.239 24.724 1.00 93.81 196 LYS A N 1
ATOM 1587 C CA . LYS A 1 196 ? -16.212 -12.163 24.981 1.00 93.81 196 LYS A CA 1
ATOM 1588 C C . LYS A 1 196 ? -16.531 -12.471 26.443 1.00 93.81 196 LYS A C 1
ATOM 1590 O O . LYS A 1 196 ? -17.324 -11.764 27.055 1.00 93.81 196 LYS A O 1
ATOM 1595 N N . GLU A 1 197 ? -15.878 -13.480 27.016 1.00 92.81 197 GLU A N 1
ATOM 1596 C CA . GLU A 1 197 ? -16.028 -13.847 28.429 1.00 92.81 197 GLU A CA 1
ATOM 1597 C C . GLU A 1 197 ? -15.485 -12.769 29.379 1.00 92.81 197 GLU A C 1
ATOM 1599 O O . GLU A 1 197 ? -16.092 -12.479 30.412 1.00 92.81 197 GLU A O 1
ATOM 1604 N N . GLU A 1 198 ? -14.350 -12.152 29.042 1.00 91.94 198 GLU A N 1
ATOM 1605 C CA . GLU A 1 198 ? -13.672 -11.209 29.928 1.00 91.94 198 GLU A CA 1
ATOM 1606 C C . GLU A 1 198 ? -14.253 -9.795 29.882 1.00 91.94 198 GLU A C 1
ATOM 1608 O O . GLU A 1 198 ? -14.351 -9.154 30.936 1.00 91.94 198 GLU A O 1
ATOM 1613 N N . LEU A 1 199 ? -14.596 -9.290 28.693 1.00 91.56 199 LEU A N 1
ATOM 1614 C CA . LEU A 1 199 ? -14.955 -7.882 28.466 1.00 91.56 199 LEU A CA 1
ATOM 1615 C C . LEU A 1 199 ? -16.384 -7.686 27.927 1.00 91.56 199 LEU A C 1
ATOM 1617 O O . LEU A 1 199 ? -16.929 -6.583 28.035 1.00 91.56 199 LEU A O 1
ATOM 1621 N N . GLY A 1 200 ? -17.025 -8.756 27.455 1.00 93.44 200 GLY A N 1
ATOM 1622 C CA . GLY A 1 200 ? -18.412 -8.760 26.996 1.00 93.44 200 GLY A CA 1
ATOM 1623 C C . GLY A 1 200 ? -18.578 -8.667 25.479 1.00 93.44 200 GLY A C 1
ATOM 1624 O O . GLY A 1 200 ? -17.620 -8.516 24.715 1.00 93.44 200 GLY A O 1
ATOM 1625 N N . ASP A 1 201 ? -19.837 -8.756 25.057 1.00 94.88 201 ASP A N 1
ATOM 1626 C CA . ASP A 1 201 ? -20.240 -8.868 23.654 1.00 94.88 201 ASP A CA 1
ATOM 1627 C C . ASP A 1 201 ? -19.904 -7.607 22.847 1.00 94.88 201 ASP A C 1
ATOM 1629 O O . ASP A 1 201 ? -19.444 -7.710 21.712 1.00 94.88 201 ASP A O 1
ATOM 1633 N N . GLU A 1 202 ? -20.051 -6.414 23.432 1.00 95.00 202 GLU A N 1
ATOM 1634 C CA . GLU A 1 202 ? -19.810 -5.160 22.708 1.00 95.00 202 GLU A CA 1
ATOM 1635 C C . GLU A 1 202 ? -18.333 -4.991 22.327 1.00 95.00 202 GLU A C 1
ATOM 1637 O O . GLU A 1 202 ? -18.007 -4.474 21.256 1.00 95.00 202 GLU A O 1
ATOM 1642 N N . VAL A 1 203 ? -17.430 -5.449 23.198 1.00 95.19 203 VAL A N 1
ATOM 1643 C CA . VAL A 1 203 ? -15.985 -5.420 22.948 1.00 95.19 203 VAL A CA 1
ATOM 1644 C C . VAL A 1 203 ? -15.604 -6.456 21.896 1.00 95.19 203 VAL A C 1
ATOM 1646 O O . VAL A 1 203 ? -14.860 -6.143 20.964 1.00 95.19 203 VAL A O 1
ATOM 1649 N N . HIS A 1 204 ? -16.155 -7.668 22.002 1.00 95.81 204 HIS A N 1
ATOM 1650 C CA . HIS A 1 204 ? -15.999 -8.703 20.984 1.00 95.81 204 HIS A CA 1
ATOM 1651 C C . HIS A 1 204 ? -16.427 -8.196 19.598 1.00 95.81 204 HIS A C 1
ATOM 1653 O O . HIS A 1 204 ? -15.681 -8.342 18.630 1.00 95.81 204 HIS A O 1
ATOM 1659 N N . ASP A 1 205 ? -17.589 -7.552 19.496 1.00 95.19 205 ASP A N 1
ATOM 1660 C CA . ASP A 1 205 ? -18.129 -7.073 18.223 1.00 95.19 205 ASP A CA 1
ATOM 1661 C C . ASP A 1 205 ? -17.288 -5.942 17.615 1.00 95.19 205 ASP A C 1
ATOM 1663 O O . ASP A 1 205 ? -17.108 -5.894 16.392 1.00 95.19 205 ASP A O 1
ATOM 1667 N N . ALA A 1 206 ? -16.710 -5.071 18.449 1.00 95.00 206 ALA A N 1
ATOM 1668 C CA . ALA A 1 206 ? -15.771 -4.045 17.998 1.00 95.00 206 ALA A CA 1
ATOM 1669 C C . ALA A 1 206 ? -14.508 -4.659 17.373 1.00 95.00 206 ALA A C 1
ATOM 1671 O O . ALA A 1 206 ? -14.105 -4.261 16.276 1.00 95.00 206 ALA A O 1
ATOM 1672 N N . VAL A 1 207 ? -13.921 -5.669 18.025 1.00 94.75 207 VAL A N 1
ATOM 1673 C CA . VAL A 1 207 ? -12.737 -6.387 17.519 1.00 94.75 207 VAL A CA 1
ATOM 1674 C C . VAL A 1 207 ? -13.075 -7.207 16.271 1.00 94.75 207 VAL A C 1
ATOM 1676 O O . VAL A 1 207 ? -12.346 -7.160 15.281 1.00 94.75 207 VAL A O 1
ATOM 1679 N N . ALA A 1 208 ? -14.211 -7.906 16.259 1.00 94.12 208 ALA A N 1
ATOM 1680 C CA . ALA A 1 208 ? -14.664 -8.686 15.109 1.00 94.12 208 ALA A CA 1
ATOM 1681 C C . ALA A 1 208 ? -14.941 -7.804 13.880 1.00 94.12 208 ALA A C 1
ATOM 1683 O O . ALA A 1 208 ? -14.680 -8.214 12.748 1.00 94.12 208 ALA A O 1
ATOM 1684 N N . THR A 1 209 ? -15.454 -6.588 14.086 1.00 93.31 209 THR A N 1
ATOM 1685 C CA . THR A 1 209 ? -15.646 -5.607 13.010 1.00 93.31 209 THR A CA 1
ATOM 1686 C C . THR A 1 209 ? -14.304 -5.165 12.436 1.00 93.31 209 THR A C 1
ATOM 1688 O O . THR A 1 209 ? -14.130 -5.207 11.221 1.00 93.31 209 THR A O 1
ATOM 1691 N N . ALA A 1 210 ? -13.334 -4.826 13.291 1.00 92.69 210 ALA A N 1
ATOM 1692 C CA . ALA A 1 210 ? -11.983 -4.467 12.861 1.00 92.69 210 ALA A CA 1
ATOM 1693 C C . ALA A 1 210 ? -11.306 -5.597 12.056 1.00 92.69 210 ALA A C 1
ATOM 1695 O O . ALA A 1 210 ? -10.761 -5.343 10.982 1.00 92.69 210 ALA A O 1
ATOM 1696 N N . LEU A 1 211 ? -11.419 -6.854 12.506 1.00 92.31 211 LEU A N 1
ATOM 1697 C CA . LEU A 1 211 ? -10.919 -8.028 11.775 1.00 92.31 211 LEU A CA 1
ATOM 1698 C C . LEU A 1 211 ? -11.535 -8.151 10.378 1.00 92.31 211 LEU A C 1
ATOM 1700 O O . LEU A 1 211 ? -10.820 -8.352 9.398 1.00 92.31 211 LEU A O 1
ATOM 1704 N N . LYS A 1 212 ? -12.862 -8.022 10.272 1.00 90.75 212 LYS A N 1
ATOM 1705 C CA . LYS A 1 212 ? -13.573 -8.113 8.986 1.00 90.75 212 LYS A CA 1
ATOM 1706 C C . LYS A 1 212 ? -13.174 -6.985 8.037 1.00 90.75 212 LYS A C 1
ATOM 1708 O O . LYS A 1 212 ? -12.918 -7.258 6.869 1.00 90.75 212 LYS A O 1
ATOM 1713 N N . GLU A 1 213 ? -13.076 -5.752 8.541 1.00 90.75 213 GLU A N 1
ATOM 1714 C CA . GLU A 1 213 ? -12.598 -4.593 7.774 1.00 90.75 213 GLU A CA 1
ATOM 1715 C C . GLU A 1 213 ? -11.187 -4.845 7.214 1.00 90.75 213 GLU A C 1
ATOM 1717 O O . GLU A 1 213 ? -10.927 -4.572 6.043 1.00 90.75 213 GLU A O 1
ATOM 1722 N N . MET A 1 214 ? -10.276 -5.397 8.022 1.00 88.38 214 MET A N 1
ATOM 1723 C CA . MET A 1 214 ? -8.919 -5.727 7.571 1.00 88.38 214 MET A CA 1
ATOM 1724 C C . MET A 1 214 ? -8.900 -6.841 6.526 1.00 88.38 214 MET A C 1
ATOM 1726 O O . MET A 1 214 ? -8.117 -6.760 5.582 1.00 88.38 214 MET A O 1
ATOM 1730 N N . ASN A 1 215 ? -9.752 -7.858 6.678 1.00 86.62 215 ASN A N 1
ATOM 1731 C CA . ASN A 1 215 ? -9.788 -8.987 5.753 1.00 86.62 215 ASN A CA 1
ATOM 1732 C C . ASN A 1 215 ? -10.377 -8.604 4.389 1.00 86.62 215 ASN A C 1
ATOM 1734 O O . ASN A 1 215 ? -9.822 -8.948 3.351 1.00 86.62 215 ASN A O 1
ATOM 1738 N N . GLU A 1 216 ? -11.476 -7.844 4.378 1.00 84.56 216 GLU A N 1
ATOM 1739 C CA . GLU A 1 216 ? -12.147 -7.415 3.144 1.00 84.56 216 GLU A CA 1
ATOM 1740 C C . GLU A 1 216 ? -11.284 -6.455 2.313 1.00 84.56 216 GLU A C 1
ATOM 1742 O O . GLU A 1 216 ? -11.274 -6.523 1.083 1.00 84.56 216 GLU A O 1
ATOM 1747 N N . TYR A 1 217 ? -10.542 -5.567 2.978 1.00 77.12 217 TYR A N 1
ATOM 1748 C CA . TYR A 1 217 ? -9.742 -4.525 2.328 1.00 77.12 217 TYR A CA 1
ATOM 1749 C C . TYR A 1 217 ? -8.241 -4.821 2.350 1.00 77.12 217 TYR A C 1
ATOM 1751 O O . TYR A 1 217 ? -7.432 -3.899 2.199 1.00 77.12 217 TYR A O 1
ATOM 1759 N N . ASN A 1 218 ? -7.860 -6.090 2.515 1.00 67.44 218 ASN A N 1
ATOM 1760 C CA . ASN A 1 218 ? -6.463 -6.491 2.531 1.00 67.44 218 ASN A CA 1
ATOM 1761 C C . ASN A 1 218 ? -5.798 -6.157 1.177 1.00 67.44 218 ASN A C 1
ATOM 1763 O O . ASN A 1 218 ? -6.177 -6.720 0.146 1.00 67.44 218 ASN A O 1
ATOM 1767 N N . PRO A 1 219 ? -4.793 -5.259 1.137 1.00 53.25 219 PRO A N 1
ATOM 1768 C CA . PRO A 1 219 ? -4.120 -4.880 -0.104 1.00 53.25 219 PRO A CA 1
ATOM 1769 C C . PRO A 1 219 ? -3.318 -6.024 -0.739 1.00 53.25 219 PRO A C 1
ATOM 1771 O O . PRO A 1 219 ? -2.830 -5.858 -1.858 1.00 53.25 219 PRO A O 1
ATOM 1774 N N . SER A 1 220 ? -3.156 -7.152 -0.040 1.00 53.69 220 SER A N 1
ATOM 1775 C CA . SER A 1 220 ? -2.444 -8.324 -0.540 1.00 53.69 220 SER A CA 1
ATOM 1776 C C . SER A 1 220 ? -3.167 -9.063 -1.665 1.00 53.69 220 SER A C 1
ATOM 1778 O O . SER A 1 220 ? -2.452 -9.634 -2.481 1.00 53.69 220 SER A O 1
ATOM 1780 N N . GLY A 1 221 ? -4.505 -8.975 -1.762 1.00 39.78 221 GLY A N 1
ATOM 1781 C CA . GLY A 1 221 ? -5.292 -9.599 -2.837 1.00 39.78 221 GLY A CA 1
ATOM 1782 C C . GLY A 1 221 ? -5.268 -11.123 -2.832 1.00 39.78 221 GLY A C 1
ATOM 1783 O O . GLY A 1 221 ? -4.223 -11.702 -3.193 1.00 39.78 221 GLY A O 1
#

Foldseek 3Di:
DVVVVVVVVVVVVVVVVVVVVVLVVLVVVLVVLVVVLVVLVVPPPADPVSVVVNVVSVVVSVVSVVVSVVVVVVVVVVVVVVVVVVVVVVVVVVVVVVVLPDDDDPDPDHDDDQLQFDLVLQLVLLLVVQVVPDPDDPVVVVVSSVSSSVRSVVVSVVLSVVLVDPVDQQWDWDADPVGDTDIDGHPPDPVLVVCCVRRHDVRSVRNRRSSVSCVVPPPVD